Protein AF-A0A1I1HS13-F1 (afdb_monomer_lite)

Structure (mmCIF, N/CA/C/O backbone):
data_AF-A0A1I1HS13-F1
#
_entry.id   AF-A0A1I1HS13-F1
#
loop_
_atom_site.group_PDB
_atom_site.id
_atom_site.type_symbol
_atom_site.label_atom_id
_atom_site.label_alt_id
_atom_site.label_comp_id
_atom_site.label_asym_id
_atom_site.label_entity_id
_atom_site.label_seq_id
_atom_site.pdbx_PDB_ins_code
_atom_site.Cartn_x
_atom_site.Cartn_y
_atom_site.Cartn_z
_atom_site.occupancy
_atom_site.B_iso_or_equiv
_atom_site.auth_seq_id
_atom_site.auth_comp_id
_atom_site.auth_asym_id
_atom_site.auth_atom_id
_atom_site.pdbx_PDB_model_num
ATOM 1 N N . MET A 1 1 ? -13.909 7.967 11.084 1.00 84.31 1 MET A N 1
ATOM 2 C CA . MET A 1 1 ? -13.930 6.669 10.367 1.00 84.31 1 MET A CA 1
ATOM 3 C C . MET A 1 1 ? -14.139 6.792 8.863 1.00 84.31 1 MET A C 1
ATOM 5 O O . MET A 1 1 ? -13.387 6.150 8.153 1.00 84.31 1 MET A O 1
ATOM 9 N N . LYS A 1 2 ? -15.097 7.581 8.345 1.00 90.81 2 LYS A N 1
ATOM 10 C CA . LYS A 1 2 ? -15.320 7.707 6.886 1.00 90.81 2 LYS A CA 1
ATOM 11 C C . LYS A 1 2 ? -14.077 8.143 6.105 1.00 90.81 2 LYS A C 1
ATOM 13 O O . LYS A 1 2 ? -13.702 7.442 5.179 1.00 90.81 2 LYS A O 1
ATOM 18 N N . PHE A 1 3 ? -13.418 9.221 6.542 1.00 90.12 3 PHE A N 1
ATOM 19 C CA . PHE A 1 3 ? -12.147 9.673 5.964 1.00 90.12 3 PHE A CA 1
ATOM 20 C C . PHE A 1 3 ? -11.115 8.542 5.918 1.00 90.12 3 PHE A C 1
ATOM 22 O O . PHE A 1 3 ? -10.630 8.203 4.852 1.00 90.12 3 PHE A O 1
ATOM 29 N N . MET A 1 4 ? -10.853 7.901 7.062 1.00 88.69 4 MET A N 1
ATOM 30 C CA . MET A 1 4 ? -9.910 6.783 7.162 1.00 88.69 4 MET A CA 1
ATOM 31 C C . MET A 1 4 ? -10.290 5.623 6.229 1.00 88.69 4 MET A C 1
ATOM 33 O O . MET A 1 4 ? -9.430 5.090 5.548 1.00 88.69 4 MET A O 1
ATOM 37 N N . TYR A 1 5 ? -11.573 5.256 6.154 1.00 90.25 5 TYR A N 1
ATOM 38 C CA . TYR A 1 5 ? -12.053 4.210 5.249 1.00 90.25 5 TYR A CA 1
ATOM 39 C C . TYR A 1 5 ? -11.808 4.574 3.780 1.00 90.25 5 TYR A C 1
ATOM 41 O O . TYR A 1 5 ? -11.277 3.763 3.029 1.00 90.25 5 TYR A O 1
ATOM 49 N N . GLU A 1 6 ? -12.163 5.791 3.362 1.00 89.19 6 GLU A N 1
ATOM 50 C CA . GLU A 1 6 ? -11.943 6.252 1.987 1.00 89.19 6 GLU A CA 1
ATOM 51 C C . GLU A 1 6 ? -10.454 6.391 1.662 1.00 89.19 6 GLU A C 1
ATOM 53 O O . GLU A 1 6 ? -10.031 6.020 0.572 1.00 89.19 6 GLU A O 1
ATOM 58 N N . TYR A 1 7 ? -9.644 6.861 2.605 1.00 86.62 7 TYR A N 1
ATOM 59 C CA . TYR A 1 7 ? -8.202 6.960 2.426 1.00 86.62 7 TYR A CA 1
ATOM 60 C C . TYR A 1 7 ? -7.573 5.564 2.284 1.00 86.62 7 TYR A C 1
ATOM 62 O O . TYR A 1 7 ? -6.857 5.293 1.322 1.00 86.62 7 TYR A O 1
ATOM 70 N N . CYS A 1 8 ? -7.926 4.622 3.162 1.00 86.31 8 CYS A N 1
ATOM 71 C CA . CYS A 1 8 ? -7.427 3.247 3.108 1.00 86.31 8 CYS A CA 1
ATOM 72 C C . CYS A 1 8 ? -7.934 2.429 1.915 1.00 86.31 8 CYS A C 1
ATOM 74 O O . CYS A 1 8 ? -7.355 1.393 1.631 1.00 86.31 8 CYS A O 1
ATOM 76 N N . THR A 1 9 ? -9.023 2.827 1.255 1.00 85.12 9 THR A N 1
ATOM 77 C CA . THR A 1 9 ? -9.548 2.099 0.084 1.00 85.12 9 THR A CA 1
ATOM 78 C C . THR A 1 9 ? -9.111 2.712 -1.241 1.00 85.12 9 THR A C 1
ATOM 80 O O . THR A 1 9 ? -9.024 1.991 -2.232 1.00 85.12 9 THR A O 1
ATOM 83 N N . ASN A 1 10 ? -8.823 4.017 -1.270 1.00 80.19 10 ASN A N 1
ATOM 84 C CA . ASN A 1 10 ? -8.448 4.723 -2.497 1.00 80.19 10 ASN A CA 1
ATOM 85 C C . ASN A 1 10 ? -6.944 5.018 -2.609 1.00 80.19 10 ASN A C 1
ATOM 87 O O . ASN A 1 10 ? -6.449 5.138 -3.726 1.00 80.19 10 ASN A O 1
ATOM 91 N N . PHE A 1 11 ? -6.225 5.154 -1.489 1.00 74.56 11 PHE A N 1
ATOM 92 C CA . PHE A 1 11 ? -4.852 5.684 -1.470 1.00 74.56 11 PHE A CA 1
ATOM 93 C C . PHE A 1 11 ? -3.836 4.759 -0.810 1.00 74.56 11 PHE A C 1
ATOM 95 O O . PHE A 1 11 ? -2.691 4.691 -1.255 1.00 74.56 11 PHE A O 1
ATOM 102 N N . PHE A 1 12 ? -4.238 4.068 0.250 1.00 73.81 12 PHE A N 1
ATOM 103 C CA . PHE A 1 12 ? -3.400 3.088 0.932 1.00 73.81 12 PHE A CA 1
ATOM 104 C C . PHE A 1 12 ? -3.758 1.702 0.380 1.00 73.81 12 PHE A C 1
ATOM 106 O O . PHE A 1 12 ? -4.936 1.367 0.339 1.00 73.81 12 PHE A O 1
ATOM 113 N N . ASP A 1 13 ? -2.801 0.874 -0.051 1.00 70.19 13 ASP A N 1
ATOM 114 C CA . ASP A 1 13 ? -3.099 -0.488 -0.555 1.00 70.19 13 ASP A CA 1
ATOM 115 C C . ASP A 1 13 ? -3.368 -1.459 0.608 1.00 70.19 13 ASP A C 1
ATOM 117 O O . ASP A 1 13 ? -2.702 -2.474 0.805 1.00 70.19 13 ASP A O 1
ATOM 121 N N . THR A 1 14 ? -4.321 -1.090 1.463 1.00 79.62 14 THR A N 1
ATOM 122 C CA . THR A 1 14 ? -4.624 -1.796 2.702 1.00 79.62 14 THR A CA 1
ATOM 123 C C . THR A 1 14 ? -5.755 -2.768 2.498 1.00 79.62 14 THR A C 1
ATOM 125 O O . THR A 1 14 ? -6.881 -2.402 2.170 1.00 79.62 14 THR A O 1
ATOM 128 N N . ARG A 1 15 ? -5.467 -4.035 2.783 1.00 85.44 15 ARG A N 1
ATOM 129 C CA . ARG A 1 15 ? -6.488 -5.076 2.793 1.00 85.44 15 ARG A CA 1
ATOM 130 C C . ARG A 1 15 ? -7.298 -5.081 4.087 1.00 85.44 15 ARG A C 1
ATOM 132 O O . ARG A 1 15 ? -8.503 -5.284 4.040 1.00 85.44 15 ARG A O 1
ATOM 139 N N . HIS A 1 16 ? -6.657 -4.866 5.234 1.00 90.75 16 HIS A N 1
ATOM 140 C CA . HIS A 1 16 ? -7.311 -4.964 6.538 1.00 90.75 16 HIS A CA 1
ATOM 141 C C . HIS A 1 16 ? -7.110 -3.705 7.373 1.00 90.75 16 HIS A C 1
ATOM 143 O O . HIS A 1 16 ? -5.983 -3.259 7.562 1.00 90.75 16 HIS A O 1
ATOM 149 N N . LEU A 1 17 ? -8.195 -3.192 7.952 1.00 91.69 17 LEU A N 1
ATOM 150 C CA . LEU A 1 17 ? -8.100 -2.320 9.120 1.00 91.69 17 LEU A CA 1
ATOM 151 C C . LEU A 1 17 ? -7.984 -3.193 10.361 1.00 91.69 17 LEU A C 1
ATOM 153 O O . LEU A 1 17 ? -8.781 -4.115 10.523 1.00 91.69 17 LEU A O 1
ATOM 157 N N . VAL A 1 18 ? -7.033 -2.887 11.238 1.00 91.38 18 VAL A N 1
ATOM 158 C CA . VAL A 1 18 ? -6.843 -3.593 12.508 1.00 91.38 18 VAL A CA 1
ATOM 159 C C . VAL A 1 18 ? -7.063 -2.617 13.652 1.00 91.38 18 VAL A C 1
ATOM 161 O O . VAL A 1 18 ? -6.606 -1.477 13.601 1.00 91.38 18 VAL A O 1
ATOM 164 N N . ILE A 1 19 ? -7.784 -3.064 14.675 1.00 89.81 19 ILE A N 1
ATOM 165 C CA . ILE A 1 19 ? -8.032 -2.305 15.898 1.00 89.81 19 ILE A CA 1
ATOM 166 C C . ILE A 1 19 ? -7.620 -3.136 17.110 1.00 89.81 19 ILE A C 1
ATOM 168 O O . ILE A 1 19 ? -7.788 -4.354 17.117 1.00 89.81 19 ILE A O 1
ATOM 172 N N . ALA A 1 20 ? -7.131 -2.457 18.144 1.00 88.94 20 ALA A N 1
ATOM 173 C CA . ALA A 1 20 ? -7.029 -2.987 19.495 1.00 88.94 20 ALA A CA 1
ATOM 174 C C . ALA A 1 20 ? -8.020 -2.207 20.361 1.00 88.94 20 ALA A C 1
ATOM 176 O O . ALA A 1 20 ? -7.936 -0.981 20.453 1.00 88.94 20 ALA A O 1
ATOM 177 N N . VAL A 1 21 ? -9.001 -2.896 20.939 1.00 87.19 21 VAL A N 1
ATOM 178 C CA . VAL A 1 21 ? -10.075 -2.257 21.710 1.00 87.19 21 VAL A CA 1
ATOM 179 C C . VAL A 1 21 ? -10.278 -2.944 23.045 1.00 87.19 21 VAL A C 1
ATOM 181 O O . VAL A 1 21 ? -9.998 -4.130 23.203 1.00 87.19 21 VAL A O 1
ATOM 184 N N . ASN A 1 22 ? -10.805 -2.197 24.012 1.00 87.00 22 ASN A N 1
ATOM 185 C CA . ASN A 1 22 ? -11.202 -2.771 25.289 1.00 87.00 22 ASN A CA 1
ATOM 186 C C . ASN A 1 22 ? -12.283 -3.859 25.072 1.00 87.00 22 ASN A C 1
ATOM 188 O O . ASN A 1 22 ? -13.225 -3.609 24.306 1.00 87.00 22 ASN A O 1
ATOM 192 N N . PRO A 1 23 ? -12.200 -5.015 25.762 1.00 86.06 23 PRO A N 1
ATOM 193 C CA . PRO A 1 23 ? -13.178 -6.096 25.664 1.00 86.06 23 PRO A CA 1
ATOM 194 C C . PRO A 1 23 ? -14.633 -5.643 25.782 1.00 86.06 23 PRO A C 1
ATOM 196 O O . PRO A 1 23 ? -15.478 -6.101 25.027 1.00 86.06 23 PRO A O 1
ATOM 199 N N . ASN A 1 24 ? -14.933 -4.667 26.639 1.00 87.94 24 ASN A N 1
ATOM 200 C CA . ASN A 1 24 ? -16.304 -4.205 26.878 1.00 87.94 24 ASN A CA 1
ATOM 201 C C . ASN A 1 24 ? -16.874 -3.356 25.726 1.00 87.94 24 ASN A C 1
ATOM 203 O O . ASN A 1 24 ? -18.013 -2.893 25.792 1.00 87.94 24 ASN A O 1
ATOM 207 N N . ARG A 1 25 ? -16.073 -3.068 24.694 1.00 88.38 25 ARG A N 1
ATOM 208 C CA . ARG A 1 25 ? -16.468 -2.257 23.533 1.00 88.38 25 ARG A CA 1
ATOM 209 C C . ARG A 1 25 ? -16.453 -3.038 22.223 1.00 88.38 25 ARG A C 1
ATOM 211 O O . ARG A 1 25 ? -16.936 -2.499 21.229 1.00 88.38 25 ARG A O 1
ATOM 218 N N . ILE A 1 26 ? -15.922 -4.264 22.196 1.00 90.19 26 ILE A N 1
ATOM 219 C CA . ILE A 1 26 ? -15.727 -5.021 20.951 1.00 90.19 26 ILE A CA 1
ATOM 220 C C . ILE A 1 26 ? -17.048 -5.299 20.224 1.00 90.19 26 ILE A C 1
ATOM 222 O O . ILE A 1 26 ? -17.120 -5.103 19.012 1.00 90.19 26 ILE A O 1
ATOM 226 N N . ASP A 1 27 ? -18.112 -5.616 20.965 1.00 91.81 27 ASP A N 1
ATOM 227 C CA . ASP A 1 27 ? -19.417 -5.977 20.401 1.00 91.81 27 ASP A CA 1
ATOM 228 C C . ASP A 1 27 ? -19.992 -4.865 19.511 1.00 91.81 27 ASP A C 1
ATOM 230 O O . ASP A 1 27 ? -20.661 -5.136 18.513 1.00 91.81 27 ASP A O 1
ATOM 234 N N . MET A 1 28 ? -19.691 -3.598 19.826 1.00 92.56 28 MET A N 1
ATOM 235 C CA . MET A 1 28 ? -20.068 -2.452 18.998 1.00 92.56 28 MET A CA 1
ATOM 236 C C . MET A 1 28 ? -19.366 -2.492 17.634 1.00 92.56 28 MET A C 1
ATOM 238 O O . MET A 1 28 ? -20.006 -2.258 16.610 1.00 92.56 28 MET A O 1
ATOM 242 N N . TYR A 1 29 ? -18.064 -2.781 17.604 1.00 93.38 29 TYR A N 1
ATOM 243 C CA . TYR A 1 29 ? -17.282 -2.844 16.367 1.00 93.38 29 TYR A CA 1
ATOM 244 C C . TYR A 1 29 ? -17.675 -4.050 15.511 1.00 93.38 29 TYR A C 1
ATOM 246 O O . TYR A 1 29 ? -17.758 -3.925 14.289 1.00 93.38 29 TYR A O 1
ATOM 254 N N . GLU A 1 30 ? -17.981 -5.185 16.135 1.00 93.69 30 GLU A N 1
ATOM 255 C CA . GLU A 1 30 ? -18.478 -6.377 15.440 1.00 93.69 30 GLU A CA 1
ATOM 256 C C . GLU A 1 30 ? -19.879 -6.135 14.865 1.00 93.69 30 GLU A C 1
ATOM 258 O O . GLU A 1 30 ? -20.122 -6.365 13.682 1.00 93.69 30 GLU A O 1
ATOM 263 N N . SER A 1 31 ? -20.791 -5.586 15.671 1.00 92.19 31 SER A N 1
ATOM 264 C CA . SER A 1 31 ? -22.199 -5.435 15.286 1.00 92.19 31 SER A CA 1
ATOM 265 C C . SER A 1 31 ? -22.450 -4.283 14.313 1.00 92.19 31 SER A C 1
ATOM 267 O O . SER A 1 31 ? -23.349 -4.377 13.478 1.00 92.19 31 SER A O 1
ATOM 269 N N . LEU A 1 32 ? -21.707 -3.174 14.435 1.00 92.31 32 LEU A N 1
ATOM 270 C CA . LEU A 1 32 ? -21.908 -1.985 13.596 1.00 92.31 32 LEU A CA 1
ATOM 271 C C . LEU A 1 32 ? -20.953 -1.918 12.408 1.00 92.31 32 LEU A C 1
ATOM 273 O O . LEU A 1 32 ? -21.344 -1.505 11.319 1.00 92.31 32 LEU A O 1
ATOM 277 N N . LEU A 1 33 ? -19.687 -2.265 12.624 1.00 93.69 33 LEU A N 1
ATOM 278 C CA . LEU A 1 33 ? -18.629 -2.081 11.632 1.00 93.69 33 LEU A CA 1
ATOM 279 C C . LEU A 1 33 ? -18.136 -3.407 11.043 1.00 93.69 33 LEU A C 1
ATOM 281 O O . LEU A 1 33 ? -17.268 -3.384 10.175 1.00 93.69 33 LEU A O 1
ATOM 285 N N . LEU A 1 34 ? -18.726 -4.534 11.459 1.00 95.56 34 LEU A N 1
ATOM 286 C CA . LEU A 1 34 ? -18.467 -5.876 10.929 1.00 95.56 34 LEU A CA 1
ATOM 287 C C . LEU A 1 34 ? -17.009 -6.327 11.095 1.00 95.56 34 LEU A C 1
ATOM 289 O O . LEU A 1 34 ? -16.500 -7.118 10.298 1.00 95.56 34 LEU A O 1
ATOM 293 N N . PHE A 1 35 ? -16.337 -5.824 12.134 1.00 95.12 35 PHE A N 1
ATOM 294 C CA . PHE A 1 35 ? -15.026 -6.327 12.531 1.00 95.12 35 PHE A CA 1
ATOM 295 C C . PHE A 1 35 ? -15.131 -7.786 12.983 1.00 95.12 35 PHE A C 1
ATOM 297 O O . PHE A 1 35 ? -16.150 -8.216 13.517 1.00 95.12 35 PHE A O 1
ATOM 304 N N . LYS A 1 36 ? -14.055 -8.543 12.778 1.00 93.56 36 LYS A N 1
ATOM 305 C CA . LYS A 1 36 ? -13.899 -9.922 13.242 1.00 93.56 36 LYS A CA 1
ATOM 306 C C . LYS A 1 36 ? -12.737 -9.991 14.218 1.00 93.56 36 LYS A C 1
ATOM 308 O O . LYS A 1 36 ? -11.649 -9.510 13.892 1.00 93.56 36 LYS A O 1
ATOM 313 N N . ARG A 1 37 ? -12.951 -10.593 15.389 1.00 92.06 37 ARG A N 1
ATOM 314 C CA . ARG A 1 37 ? -11.874 -10.852 16.357 1.00 92.06 37 ARG A CA 1
ATOM 315 C C . ARG A 1 37 ? -10.744 -11.636 15.701 1.00 92.06 37 ARG A C 1
ATOM 317 O O . ARG A 1 37 ? -10.981 -12.547 14.907 1.00 92.06 37 ARG A O 1
ATOM 324 N N . LEU A 1 38 ? -9.518 -11.259 16.034 1.00 89.00 38 LEU A N 1
ATOM 325 C CA . LEU A 1 38 ? -8.345 -12.055 15.712 1.00 89.00 38 LEU A CA 1
ATOM 326 C C . LEU A 1 38 ? -8.319 -13.275 16.642 1.00 89.00 38 LEU A C 1
ATOM 328 O O . LEU A 1 38 ? -8.735 -13.192 17.794 1.00 89.00 38 LEU A O 1
ATOM 332 N N . THR A 1 39 ? -7.884 -14.418 16.120 1.00 71.00 39 THR A N 1
ATOM 333 C CA . THR A 1 39 ? -7.958 -15.723 16.799 1.00 71.00 39 THR A CA 1
ATOM 334 C C . THR A 1 39 ? -6.958 -15.907 17.943 1.00 71.00 39 THR A C 1
ATOM 336 O O . THR A 1 39 ? -7.041 -16.912 18.640 1.00 71.00 39 THR A O 1
ATOM 339 N N . GLU A 1 40 ? -6.025 -14.976 18.153 1.00 62.19 40 GLU A N 1
ATOM 340 C CA . GLU A 1 40 ? -5.015 -15.075 19.212 1.00 62.19 40 GLU A CA 1
ATOM 341 C C . GLU A 1 40 ? -5.410 -14.335 20.495 1.00 62.19 40 GLU A C 1
ATOM 343 O O . GLU A 1 40 ? -6.041 -13.278 20.465 1.00 62.19 40 GLU A O 1
ATOM 348 N N . ASN A 1 41 ? -5.035 -14.969 21.611 1.00 54.38 41 ASN A N 1
ATOM 349 C CA . ASN A 1 41 ? -5.464 -14.726 22.986 1.00 54.38 41 ASN A CA 1
ATOM 350 C C . ASN A 1 41 ? -5.538 -13.243 23.363 1.00 54.38 41 ASN A C 1
ATOM 352 O O . ASN A 1 41 ? -4.631 -12.464 23.070 1.00 54.38 41 ASN A O 1
ATOM 356 N N . SER A 1 42 ? -6.599 -12.884 24.091 1.00 53.31 42 SER A N 1
ATOM 357 C CA . SER A 1 42 ? -6.668 -11.622 24.825 1.00 53.31 42 SER A CA 1
ATOM 358 C C . SER A 1 42 ? -5.357 -11.406 25.571 1.00 53.31 42 SER A C 1
ATOM 360 O O . SER A 1 42 ? -4.956 -12.251 26.373 1.00 53.31 42 SER A O 1
ATOM 362 N N . VAL A 1 43 ? -4.683 -10.293 25.297 1.00 56.16 43 VAL A N 1
ATOM 363 C CA . VAL A 1 43 ? -3.473 -9.944 26.034 1.00 56.16 43 VAL A CA 1
ATOM 364 C C . VAL A 1 43 ? -3.931 -9.506 27.424 1.00 56.16 43 VAL A C 1
ATOM 366 O O . VAL A 1 43 ? -4.573 -8.462 27.555 1.00 56.16 43 VAL A O 1
ATOM 369 N N . GLU A 1 44 ? -3.667 -10.332 28.443 1.00 50.09 44 GLU A N 1
ATOM 370 C CA . GLU A 1 44 ? -4.074 -10.060 29.832 1.00 50.09 44 GLU A CA 1
ATOM 371 C C . GLU A 1 44 ? -3.427 -8.781 30.383 1.00 50.09 44 GLU A C 1
ATOM 373 O O . GLU A 1 44 ? -4.047 -8.092 31.185 1.00 50.09 44 GLU A O 1
ATOM 378 N N . ASN A 1 45 ? -2.229 -8.425 29.900 1.00 51.25 45 ASN A N 1
ATOM 379 C CA . ASN A 1 45 ? -1.551 -7.163 30.195 1.00 51.25 45 ASN A CA 1
ATOM 380 C C . ASN A 1 45 ? -0.994 -6.530 28.918 1.00 51.25 45 ASN A C 1
ATOM 382 O O . ASN A 1 45 ? 0.028 -6.957 28.382 1.00 51.25 45 ASN A O 1
ATOM 386 N N . TYR A 1 46 ? -1.674 -5.497 28.424 1.00 54.06 46 TYR A N 1
ATOM 387 C CA . TYR A 1 46 ? -1.136 -4.634 27.381 1.00 54.06 46 TYR A CA 1
ATOM 388 C C . TYR A 1 46 ? -0.368 -3.488 28.051 1.00 54.06 46 TYR A C 1
ATOM 390 O O . TYR A 1 46 ? -0.959 -2.482 28.451 1.00 54.06 46 TYR A O 1
ATOM 398 N N . ASP A 1 47 ? 0.948 -3.645 28.203 1.00 53.16 47 ASP A N 1
ATOM 399 C CA . ASP A 1 47 ? 1.810 -2.702 28.940 1.00 53.16 47 ASP A CA 1
ATOM 400 C C . ASP A 1 47 ? 1.701 -1.254 28.429 1.00 53.16 47 ASP A C 1
ATOM 402 O O . ASP A 1 47 ? 1.783 -0.303 29.202 1.00 53.16 47 ASP A O 1
ATOM 406 N N . PHE A 1 48 ? 1.419 -1.069 27.135 1.00 54.16 48 PHE A N 1
ATOM 407 C CA . PHE A 1 48 ? 1.236 0.251 26.522 1.00 54.16 48 PHE A CA 1
ATOM 408 C C . PHE A 1 48 ? -0.061 0.967 26.959 1.00 54.16 48 PHE A C 1
ATOM 410 O O . PHE A 1 48 ? -0.178 2.180 26.813 1.00 54.16 48 PHE A O 1
ATOM 417 N N . ALA A 1 49 ? -1.039 0.237 27.506 1.00 56.12 49 ALA A N 1
ATOM 418 C CA . ALA A 1 49 ? -2.282 0.782 28.054 1.00 56.12 49 ALA A CA 1
ATOM 419 C C . ALA A 1 49 ? -2.389 0.548 29.570 1.00 56.12 49 ALA A C 1
ATOM 421 O O . ALA A 1 49 ? -3.473 0.252 30.073 1.00 56.12 49 ALA A O 1
ATOM 422 N N . ASN A 1 50 ? -1.273 0.659 30.300 1.00 58.41 50 ASN A N 1
ATOM 423 C CA . ASN A 1 50 ? -1.222 0.482 31.756 1.00 58.41 50 ASN A CA 1
ATOM 424 C C . ASN A 1 50 ? -1.794 -0.874 32.233 1.00 58.41 50 ASN A C 1
ATOM 426 O O . ASN A 1 50 ? -2.435 -0.933 33.281 1.00 58.41 50 ASN A O 1
ATOM 430 N N . GLY A 1 51 ? -1.628 -1.947 31.450 1.00 62.25 51 GLY A N 1
ATOM 431 C CA . GLY A 1 51 ? -2.157 -3.278 31.782 1.00 62.25 51 GLY A CA 1
ATOM 432 C C . GLY A 1 51 ? -3.648 -3.475 31.478 1.00 62.25 51 GLY A C 1
ATOM 433 O O . GLY A 1 51 ? -4.234 -4.475 31.881 1.00 62.25 51 GLY A O 1
ATOM 434 N N . ALA A 1 52 ? -4.300 -2.551 30.763 1.00 63.69 52 ALA A N 1
ATOM 435 C CA . ALA A 1 52 ? -5.693 -2.736 30.364 1.00 63.69 52 ALA A CA 1
ATOM 436 C C . ALA A 1 52 ? -5.832 -3.890 29.347 1.00 63.69 52 ALA A C 1
ATOM 438 O O . ALA A 1 52 ? -5.056 -3.950 28.387 1.00 63.69 52 ALA A O 1
ATOM 439 N N . PRO A 1 53 ? -6.838 -4.773 29.493 1.00 73.94 53 PRO A N 1
ATOM 440 C CA . PRO A 1 53 ? -7.046 -5.861 28.549 1.00 73.94 53 PRO A CA 1
ATOM 441 C C . PRO A 1 53 ? -7.439 -5.302 27.179 1.00 73.94 53 PRO A C 1
ATOM 443 O O . PRO A 1 53 ? -8.207 -4.337 27.077 1.00 73.94 53 PRO A O 1
ATOM 446 N N . ALA A 1 54 ? -6.945 -5.939 26.120 1.00 83.12 54 ALA A N 1
ATOM 447 C CA . ALA A 1 54 ? -7.232 -5.560 24.742 1.00 83.12 54 ALA A CA 1
ATOM 448 C C . ALA A 1 54 ? -7.605 -6.781 23.894 1.00 83.12 54 ALA A C 1
ATOM 450 O O . ALA A 1 54 ? -7.004 -7.850 24.006 1.00 83.12 54 ALA A O 1
ATOM 451 N N . ILE A 1 55 ? -8.595 -6.598 23.021 1.00 84.69 55 ILE A N 1
ATOM 452 C CA . ILE A 1 55 ? -8.973 -7.555 21.982 1.00 84.69 55 ILE A CA 1
ATOM 453 C C . ILE A 1 55 ? -8.598 -6.960 20.630 1.00 84.69 55 ILE A C 1
ATOM 455 O O . ILE A 1 55 ? -8.998 -5.841 20.293 1.00 84.69 55 ILE A O 1
ATOM 459 N N . GLY A 1 56 ? -7.832 -7.729 19.861 1.00 89.44 56 GLY A N 1
ATOM 460 C CA . GLY A 1 56 ? -7.536 -7.430 18.470 1.00 89.44 56 GLY A CA 1
ATOM 461 C C . GLY A 1 56 ? -8.705 -7.817 17.568 1.00 89.44 56 GLY A C 1
ATOM 462 O O . GLY A 1 56 ? -9.268 -8.905 17.696 1.00 89.44 56 GLY A O 1
ATOM 463 N N . ALA A 1 57 ? -9.060 -6.952 16.626 1.00 92.44 57 ALA A N 1
ATOM 464 C CA . ALA A 1 57 ? -10.038 -7.270 15.594 1.00 92.44 57 ALA A CA 1
ATOM 465 C C . ALA A 1 57 ? -9.640 -6.673 14.248 1.00 92.44 57 ALA A C 1
ATOM 467 O O . ALA A 1 57 ? -8.927 -5.672 14.184 1.00 92.44 57 ALA A O 1
ATOM 468 N N . SER A 1 58 ? -10.123 -7.280 13.166 1.00 94.75 58 SER A N 1
ATOM 469 C CA . SER A 1 58 ? -9.848 -6.837 11.803 1.00 94.75 58 SER A CA 1
ATOM 470 C C . SER A 1 58 ? -11.109 -6.689 10.956 1.00 94.75 58 SER A C 1
ATOM 472 O O . SER A 1 58 ? -12.079 -7.429 11.118 1.00 94.75 58 SER A O 1
ATOM 474 N N . LEU A 1 59 ? -11.080 -5.740 10.025 1.00 94.38 59 LEU A N 1
ATOM 475 C CA . LEU A 1 59 ? -12.075 -5.565 8.971 1.00 94.38 59 LEU A CA 1
ATOM 476 C C . LEU A 1 59 ? -11.376 -5.708 7.618 1.00 94.38 59 LEU A C 1
ATOM 478 O O . LEU A 1 59 ? -10.512 -4.897 7.294 1.00 94.38 59 LEU A O 1
ATOM 482 N N . ASP A 1 60 ? -11.753 -6.725 6.839 1.00 94.25 60 ASP A N 1
ATOM 483 C CA . ASP A 1 60 ? -11.281 -6.899 5.458 1.00 94.25 60 ASP A CA 1
ATOM 484 C C . ASP A 1 60 ? -12.002 -5.895 4.543 1.00 94.25 60 ASP A C 1
ATOM 486 O O . ASP A 1 60 ? -13.202 -6.016 4.277 1.00 94.25 60 ASP A O 1
ATOM 490 N N . LEU A 1 61 ? -11.263 -4.888 4.079 1.00 92.81 61 LEU A N 1
ATOM 491 C CA . LEU A 1 61 ? -11.752 -3.803 3.234 1.00 92.81 61 LEU A CA 1
ATOM 492 C C . LEU A 1 61 ? -12.172 -4.276 1.840 1.00 92.81 61 LEU A C 1
ATOM 494 O O . LEU A 1 61 ? -12.995 -3.610 1.214 1.00 92.81 61 LEU A O 1
ATOM 498 N N . HIS A 1 62 ? -11.669 -5.420 1.368 1.00 91.06 62 HIS A N 1
ATOM 499 C CA . HIS A 1 62 ? -12.025 -5.961 0.059 1.00 91.06 62 HIS A CA 1
ATOM 500 C C . HIS A 1 62 ? -13.478 -6.449 0.029 1.00 91.06 62 HIS A C 1
ATOM 502 O O . HIS A 1 62 ? -14.224 -6.137 -0.896 1.00 91.06 62 HIS A O 1
ATOM 508 N N . VAL A 1 63 ? -13.902 -7.162 1.076 1.00 94.06 63 VAL A N 1
ATOM 509 C CA . VAL A 1 63 ? -15.266 -7.715 1.192 1.00 94.06 63 VAL A CA 1
ATOM 510 C C . VAL A 1 63 ? -16.216 -6.813 1.986 1.00 94.06 63 VAL A C 1
ATOM 512 O O . VAL A 1 63 ? -17.432 -7.020 1.979 1.00 94.06 63 VAL A O 1
ATOM 515 N N . ALA A 1 64 ? -15.696 -5.789 2.673 1.00 94.56 64 ALA A N 1
ATOM 516 C CA . ALA A 1 64 ? -16.499 -4.858 3.465 1.00 94.56 64 ALA A CA 1
ATOM 517 C C . ALA A 1 64 ? -17.668 -4.217 2.686 1.00 94.56 64 ALA A C 1
ATOM 519 O O . ALA A 1 64 ? -18.763 -4.173 3.252 1.00 94.56 64 ALA A O 1
ATOM 520 N N . PRO A 1 65 ? -17.524 -3.756 1.422 1.00 95.06 65 PRO A N 1
ATOM 521 C CA . PRO A 1 65 ? -18.641 -3.168 0.681 1.00 95.06 65 PRO A CA 1
ATOM 522 C C . PRO A 1 65 ? -19.823 -4.126 0.505 1.00 95.06 65 PRO A C 1
ATOM 524 O O . PRO A 1 65 ? -20.975 -3.719 0.672 1.00 95.06 65 PRO A O 1
ATOM 527 N N . GLU A 1 66 ? -19.548 -5.393 0.196 1.00 96.56 66 GLU A N 1
ATOM 528 C CA 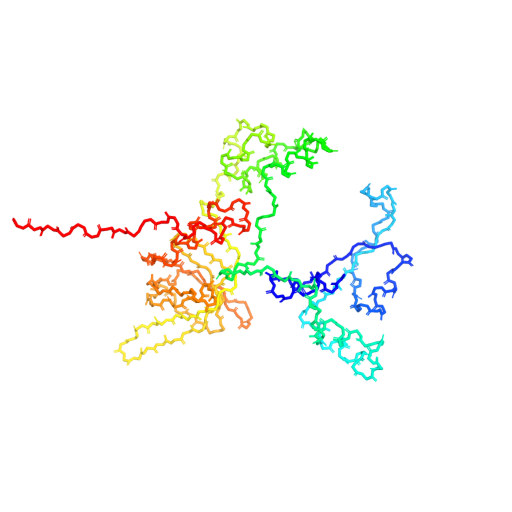. GLU A 1 66 ? -20.572 -6.423 -0.000 1.00 96.56 66 GLU A CA 1
ATOM 529 C C . GLU A 1 66 ? -21.259 -6.774 1.320 1.00 96.56 66 GLU A C 1
ATOM 531 O O . GLU A 1 66 ? -22.490 -6.769 1.401 1.00 96.56 66 GLU A O 1
ATOM 536 N N . ASN A 1 67 ? -20.475 -6.965 2.384 1.00 96.25 67 ASN A N 1
ATOM 537 C CA . ASN A 1 67 ? -20.991 -7.256 3.721 1.00 96.25 67 ASN A CA 1
ATOM 538 C C . ASN A 1 67 ? -21.855 -6.106 4.262 1.00 96.25 67 ASN A C 1
ATOM 540 O O . ASN A 1 67 ? -22.968 -6.323 4.745 1.00 96.25 67 ASN A O 1
ATOM 544 N N . LEU A 1 68 ? -21.389 -4.860 4.123 1.00 96.38 68 LEU A N 1
ATOM 545 C CA . LEU A 1 68 ? -22.157 -3.679 4.514 1.00 96.38 68 LEU A CA 1
ATOM 546 C C . LEU A 1 68 ? -23.460 -3.587 3.716 1.00 96.38 68 LEU A C 1
ATOM 548 O O . LEU A 1 68 ? -24.506 -3.286 4.293 1.00 96.38 68 LEU A O 1
ATOM 552 N N . LYS A 1 69 ? -23.431 -3.862 2.405 1.00 97.12 69 LYS A N 1
ATOM 553 C CA . LYS A 1 69 ? -24.637 -3.867 1.566 1.00 97.12 69 LYS A CA 1
ATOM 554 C C . LYS A 1 69 ? -25.633 -4.927 2.029 1.00 97.12 69 LYS A C 1
ATOM 556 O O . LYS A 1 69 ? -26.825 -4.630 2.100 1.00 97.12 69 LYS A O 1
ATOM 561 N N . ALA A 1 70 ? -25.164 -6.125 2.374 1.00 97.50 70 ALA A N 1
ATOM 562 C CA . ALA A 1 70 ? -26.012 -7.206 2.864 1.00 97.50 70 ALA A CA 1
ATOM 563 C C . ALA A 1 70 ? -26.718 -6.839 4.183 1.00 97.50 70 ALA A C 1
ATOM 565 O O . ALA A 1 70 ? -27.923 -7.050 4.312 1.00 97.50 70 ALA A O 1
ATOM 566 N N . VAL A 1 71 ? -25.999 -6.229 5.133 1.00 96.94 71 VAL A N 1
ATOM 567 C CA . VAL A 1 71 ? -26.532 -5.889 6.468 1.00 96.94 71 VAL A CA 1
ATOM 568 C C . VAL A 1 71 ? -27.364 -4.598 6.468 1.00 96.94 71 VAL A C 1
ATOM 570 O O . VAL A 1 71 ? -28.422 -4.524 7.101 1.00 96.94 71 VAL A O 1
ATOM 573 N N . TYR A 1 72 ? -26.899 -3.557 5.772 1.00 97.69 72 TYR A N 1
ATOM 574 C CA . TYR A 1 72 ? -27.462 -2.203 5.854 1.00 97.69 72 TYR A CA 1
ATOM 575 C C . TYR A 1 72 ? -28.241 -1.771 4.614 1.00 97.69 72 TYR A C 1
ATOM 577 O O . TYR A 1 72 ? -29.031 -0.835 4.713 1.00 97.69 72 TYR A O 1
ATOM 585 N N . GLY A 1 73 ? -28.077 -2.433 3.465 1.00 95.62 73 GLY A N 1
ATOM 586 C CA . GLY A 1 73 ? -28.575 -1.953 2.170 1.00 95.62 73 GLY A CA 1
ATOM 587 C C . GLY A 1 73 ? -30.088 -1.735 2.092 1.00 95.62 73 GLY A C 1
ATOM 588 O O . GLY A 1 73 ? -30.530 -0.875 1.336 1.00 95.62 73 GLY A O 1
ATOM 589 N N . LYS A 1 74 ? -30.873 -2.458 2.902 1.00 96.31 74 LYS A N 1
ATOM 590 C CA . LYS A 1 74 ? -32.341 -2.328 2.981 1.00 96.31 74 LYS A CA 1
ATOM 591 C C . LYS A 1 74 ? -32.826 -1.372 4.081 1.00 96.31 74 LYS A C 1
ATOM 593 O O . LYS A 1 74 ? -34.028 -1.171 4.223 1.00 96.31 74 LYS A O 1
ATOM 598 N N . LYS A 1 75 ? -31.928 -0.814 4.899 1.00 96.50 75 LYS A N 1
ATOM 599 C CA . LYS A 1 75 ? -32.296 0.100 5.990 1.00 96.50 75 LYS A CA 1
ATOM 600 C C . LYS A 1 75 ? -32.524 1.517 5.460 1.00 96.50 75 LYS A C 1
ATOM 602 O O . LYS A 1 75 ? -31.947 1.916 4.447 1.00 96.50 75 LYS A O 1
ATOM 607 N N . ALA A 1 76 ? -33.323 2.292 6.197 1.00 96.69 76 ALA A N 1
ATOM 608 C CA . ALA A 1 76 ? -33.517 3.719 5.948 1.00 96.69 76 ALA A CA 1
ATOM 609 C C . ALA A 1 76 ? -32.173 4.466 5.895 1.00 96.69 76 ALA A C 1
ATOM 611 O O . ALA A 1 76 ? -31.238 4.104 6.611 1.00 96.69 76 ALA A O 1
ATOM 612 N N . SER A 1 77 ? -32.094 5.524 5.083 1.00 93.31 77 SER A N 1
ATOM 613 C CA . SER A 1 77 ? -30.853 6.262 4.783 1.00 93.31 77 SER A CA 1
ATOM 614 C C . SER A 1 77 ? -30.044 6.644 6.028 1.00 93.31 77 SER A C 1
ATOM 616 O O . SER A 1 77 ? -28.848 6.373 6.085 1.00 93.31 77 SER A O 1
ATOM 618 N N . HIS A 1 78 ? -30.700 7.175 7.062 1.00 93.50 78 HIS A N 1
ATOM 619 C CA . HIS A 1 78 ? -30.072 7.591 8.323 1.00 93.50 78 HIS A CA 1
ATOM 620 C C . HIS A 1 78 ? -29.507 6.435 9.177 1.00 93.50 78 HIS A C 1
ATOM 622 O O . HIS A 1 78 ? -28.754 6.681 10.113 1.00 93.50 78 HIS A O 1
ATOM 628 N N . LYS A 1 79 ? -29.849 5.174 8.873 1.00 94.69 79 LYS A N 1
ATOM 629 C CA . LYS A 1 79 ? -29.316 3.956 9.524 1.00 94.69 79 LYS A CA 1
ATOM 630 C C . LYS A 1 79 ? -28.490 3.093 8.565 1.00 94.69 79 LYS A C 1
ATOM 632 O O . LYS A 1 79 ? -28.167 1.953 8.896 1.00 94.69 79 LYS A O 1
ATOM 637 N N . ASN A 1 80 ? -28.196 3.583 7.362 1.00 97.00 80 ASN A N 1
ATOM 638 C CA . ASN A 1 80 ? -27.584 2.792 6.304 1.00 97.00 80 ASN A CA 1
ATOM 639 C C . ASN A 1 80 ? -26.074 3.066 6.214 1.00 97.00 80 ASN A C 1
ATOM 641 O O . ASN A 1 80 ? -25.629 3.980 5.518 1.00 97.00 80 ASN A O 1
ATOM 645 N N . LEU A 1 81 ? -25.275 2.251 6.911 1.00 95.75 81 LEU A N 1
ATOM 646 C CA . LEU A 1 81 ? -23.817 2.395 6.907 1.00 95.75 81 LEU A CA 1
ATOM 647 C C . LEU A 1 81 ? -23.179 2.054 5.553 1.00 95.75 81 LEU A C 1
ATOM 649 O O . LEU A 1 81 ? -22.148 2.632 5.223 1.00 95.75 81 LEU A O 1
ATOM 653 N N . TYR A 1 82 ? -23.804 1.205 4.728 1.00 96.69 82 TYR A N 1
ATOM 654 C CA . TYR A 1 82 ? -23.361 0.998 3.344 1.00 96.69 82 TYR A CA 1
ATOM 655 C C . TYR A 1 82 ? -23.467 2.291 2.530 1.00 96.69 82 TYR A C 1
ATOM 657 O O . TYR A 1 82 ? -22.519 2.678 1.846 1.00 96.69 82 TYR A O 1
ATOM 665 N N . LEU A 1 83 ? -24.596 2.997 2.647 1.00 96.12 83 LEU A N 1
ATOM 666 C CA . LEU A 1 83 ? -24.776 4.284 1.987 1.00 96.12 83 LEU A CA 1
ATOM 667 C C . LEU A 1 83 ? -23.714 5.283 2.465 1.00 96.12 83 LEU A C 1
ATOM 669 O O . LEU A 1 83 ? -23.052 5.893 1.631 1.00 96.12 83 LEU A O 1
ATOM 673 N N . TYR A 1 84 ? -23.509 5.404 3.778 1.00 95.19 84 TYR A N 1
ATOM 674 C CA . TYR A 1 84 ? -22.531 6.327 4.355 1.00 95.19 84 TYR A CA 1
ATOM 675 C C . TYR A 1 84 ? -21.087 6.020 3.921 1.00 95.19 84 TYR A C 1
ATOM 677 O O . TYR A 1 84 ? -20.412 6.899 3.389 1.00 95.19 84 TYR A O 1
ATOM 685 N N . PHE A 1 85 ? -20.605 4.782 4.086 1.00 93.94 85 PHE A N 1
ATOM 686 C CA . PHE A 1 85 ? -19.204 4.432 3.814 1.00 93.94 85 PHE A CA 1
ATOM 687 C C . PHE A 1 85 ? -18.872 4.249 2.333 1.00 93.94 85 PHE A C 1
ATOM 689 O O . PHE A 1 85 ? -17.769 4.612 1.937 1.00 93.94 85 PHE A O 1
ATOM 696 N N . VAL A 1 86 ? -19.798 3.748 1.510 1.00 92.94 86 VAL A N 1
ATOM 697 C CA . VAL A 1 86 ? -19.480 3.332 0.130 1.00 92.94 86 VAL A CA 1
ATOM 698 C C . VAL A 1 86 ? -20.036 4.289 -0.925 1.00 92.94 86 VAL A C 1
ATOM 700 O O . VAL A 1 86 ? -19.421 4.483 -1.968 1.00 92.94 86 VAL A O 1
ATOM 703 N N . ARG A 1 87 ? -21.216 4.877 -0.700 1.00 93.38 87 ARG A N 1
ATOM 704 C CA . ARG A 1 87 ? -21.943 5.620 -1.749 1.00 93.38 87 ARG A CA 1
ATOM 705 C C . ARG A 1 87 ? -21.909 7.132 -1.560 1.00 93.38 87 ARG A C 1
ATOM 707 O O . ARG A 1 87 ? -21.871 7.867 -2.542 1.00 93.38 87 ARG A O 1
ATOM 714 N N . MET A 1 88 ? -21.975 7.592 -0.317 1.00 93.62 88 MET A N 1
ATOM 715 C CA . MET A 1 88 ? -22.025 9.007 0.025 1.00 93.62 88 MET A CA 1
ATOM 716 C C . MET A 1 88 ? -20.639 9.631 -0.113 1.00 93.62 88 MET A C 1
ATOM 718 O O . MET A 1 88 ? -19.687 9.158 0.508 1.00 93.62 88 MET A O 1
ATOM 722 N N . LYS A 1 89 ? -20.554 10.714 -0.888 1.00 90.50 89 LYS A N 1
ATOM 723 C CA . LYS A 1 89 ? -19.384 11.593 -0.944 1.00 90.50 89 LYS A CA 1
ATOM 724 C C . LYS A 1 89 ? -19.635 12.792 -0.040 1.00 90.50 89 LYS A C 1
ATOM 726 O O . LYS A 1 89 ? -20.659 13.458 -0.180 1.00 90.50 89 LYS A O 1
ATOM 731 N N . LEU A 1 90 ? -18.721 13.048 0.886 1.00 90.69 90 LEU A N 1
ATOM 732 C CA . LEU A 1 90 ? -18.788 14.199 1.780 1.00 90.69 90 LEU A CA 1
ATOM 733 C C . LEU A 1 90 ? -17.884 15.302 1.224 1.00 90.69 90 LEU A C 1
ATOM 735 O O . LEU A 1 90 ? -16.689 15.087 1.076 1.00 90.69 90 LEU A O 1
ATOM 739 N N . LEU A 1 91 ? -18.446 16.472 0.907 1.00 90.12 91 LEU A N 1
ATOM 740 C CA . LEU A 1 91 ? -17.708 17.570 0.258 1.00 90.12 91 LEU A CA 1
ATOM 741 C C . LEU A 1 91 ? -16.574 18.141 1.124 1.00 90.12 91 LEU A C 1
ATOM 743 O O . LEU A 1 91 ? -15.624 18.709 0.603 1.00 90.12 91 LEU A O 1
ATOM 747 N N . ASN A 1 92 ? -16.673 17.986 2.443 1.00 90.44 92 ASN A N 1
ATOM 748 C CA . ASN A 1 92 ? -15.656 18.400 3.406 1.00 90.44 92 ASN A CA 1
ATOM 749 C C . ASN A 1 92 ? -14.538 17.362 3.597 1.00 90.44 92 ASN A C 1
ATOM 751 O O . ASN A 1 92 ? -13.599 17.616 4.347 1.00 90.44 92 ASN A O 1
ATOM 755 N N . ILE A 1 93 ? -14.637 16.193 2.959 1.00 88.25 93 ILE A N 1
ATOM 756 C CA . ILE A 1 93 ? -13.532 15.245 2.871 1.00 88.25 93 ILE A CA 1
ATOM 757 C C . ILE A 1 93 ? -12.760 15.563 1.593 1.00 88.25 93 ILE A C 1
ATOM 759 O O . ILE A 1 93 ? -13.144 15.175 0.491 1.00 88.25 93 ILE A O 1
ATOM 763 N N . LEU A 1 94 ? -11.669 16.304 1.766 1.00 83.88 94 LEU A N 1
ATOM 764 C CA . LEU A 1 94 ? -10.727 16.607 0.701 1.00 83.88 94 LEU A CA 1
ATOM 765 C C . LEU A 1 94 ? -9.647 15.530 0.707 1.00 83.88 94 LEU A C 1
ATOM 767 O O . LEU A 1 94 ? -8.931 15.357 1.692 1.00 83.88 94 LEU A O 1
ATOM 771 N N . MET A 1 95 ? -9.580 14.773 -0.380 1.00 82.00 95 MET A N 1
ATOM 772 C CA . MET A 1 95 ? -8.525 13.789 -0.584 1.00 82.00 95 MET A CA 1
ATOM 773 C C . MET A 1 95 ? -7.301 14.479 -1.189 1.00 82.00 95 MET A C 1
ATOM 775 O O . MET A 1 95 ? -7.482 15.387 -2.006 1.00 82.00 95 MET A O 1
ATOM 779 N N . PRO A 1 96 ? -6.076 14.068 -0.820 1.00 76.81 96 PRO A N 1
ATOM 780 C CA . PRO A 1 96 ? -4.880 14.626 -1.429 1.00 76.81 96 PRO A CA 1
ATOM 781 C C . PRO A 1 96 ? -4.894 14.339 -2.935 1.00 76.81 96 PRO A C 1
ATOM 783 O O . PRO A 1 96 ? -5.202 13.226 -3.373 1.00 76.81 96 PRO A O 1
ATOM 786 N N . GLY A 1 97 ? -4.598 15.360 -3.739 1.00 73.06 97 GLY A N 1
ATOM 787 C CA . GLY A 1 97 ? -4.307 15.147 -5.150 1.00 73.06 97 GLY A CA 1
ATOM 788 C C . GLY A 1 97 ? -2.964 14.439 -5.251 1.00 73.06 97 GLY A C 1
ATOM 789 O O . GLY A 1 97 ? -2.008 14.914 -4.661 1.00 73.06 97 GLY A O 1
ATOM 790 N N . ARG A 1 98 ? -2.894 13.314 -5.968 1.00 74.38 98 ARG A N 1
ATOM 791 C CA . ARG A 1 98 ? -1.629 12.618 -6.225 1.00 74.38 98 ARG A CA 1
ATOM 792 C C . ARG A 1 98 ? -1.304 12.657 -7.704 1.00 74.38 98 ARG A C 1
ATOM 794 O O . ARG A 1 98 ? -2.117 12.218 -8.525 1.00 74.38 98 ARG A O 1
ATOM 801 N N . ARG A 1 99 ? -0.104 13.126 -8.047 1.00 77.19 99 ARG A N 1
ATOM 802 C CA . ARG A 1 99 ? 0.406 13.030 -9.420 1.00 77.19 99 ARG A CA 1
ATOM 803 C C . ARG A 1 99 ? 0.647 11.579 -9.838 1.00 77.19 99 ARG A C 1
ATOM 805 O O . ARG A 1 99 ? 0.334 11.212 -10.971 1.00 77.19 99 ARG A O 1
ATOM 812 N N . TYR A 1 100 ? 1.165 10.761 -8.921 1.00 82.81 100 TYR A N 1
ATOM 813 C CA . TYR A 1 100 ? 1.544 9.366 -9.158 1.00 82.81 100 TYR A CA 1
ATOM 814 C C . TYR A 1 100 ? 0.714 8.380 -8.322 1.00 82.81 100 TYR A C 1
ATOM 816 O O . TYR A 1 100 ? 0.231 8.715 -7.244 1.00 82.81 100 TYR A O 1
ATOM 824 N N . PHE A 1 101 ? 0.571 7.133 -8.782 1.00 82.62 101 PHE A N 1
ATOM 825 C CA . PHE A 1 101 ? -0.133 6.063 -8.054 1.00 82.62 101 PHE A CA 1
ATOM 826 C C . PHE A 1 101 ? 0.745 5.392 -6.982 1.00 82.62 101 PHE A C 1
ATOM 828 O O . PHE A 1 101 ? 0.860 4.163 -6.919 1.00 82.62 101 PHE A O 1
ATOM 835 N N . THR A 1 102 ? 1.382 6.202 -6.137 1.00 79.25 102 THR A N 1
ATOM 836 C CA . THR A 1 102 ? 2.098 5.748 -4.938 1.00 79.25 102 THR A CA 1
ATOM 837 C C . THR A 1 102 ? 1.105 5.207 -3.911 1.00 79.25 102 THR A C 1
ATOM 839 O O . THR A 1 102 ? -0.041 5.659 -3.862 1.00 79.25 102 THR A O 1
ATOM 842 N N . THR A 1 103 ? 1.511 4.227 -3.096 1.00 71.31 103 THR A N 1
ATOM 843 C CA . THR A 1 103 ? 0.639 3.670 -2.040 1.00 71.31 103 THR A CA 1
ATOM 844 C C . THR A 1 103 ? 1.013 4.137 -0.643 1.00 71.31 103 THR A C 1
ATOM 846 O O . THR A 1 103 ? 0.198 3.992 0.259 1.00 71.31 103 THR A O 1
ATOM 849 N N . ASN A 1 104 ? 2.207 4.704 -0.458 1.00 66.62 104 ASN A N 1
ATOM 850 C CA . ASN A 1 104 ? 2.682 5.230 0.818 1.00 66.62 104 ASN A CA 1
ATOM 851 C C . ASN A 1 104 ? 3.071 6.698 0.656 1.00 66.62 104 ASN A C 1
ATOM 853 O O . ASN A 1 104 ? 3.730 7.048 -0.321 1.00 66.62 104 ASN A O 1
ATOM 857 N N . ASP A 1 105 ? 2.714 7.510 1.648 1.00 63.06 105 ASP A N 1
ATOM 858 C CA . ASP A 1 105 ? 3.204 8.878 1.773 1.00 63.06 105 ASP A CA 1
ATOM 859 C C . ASP A 1 105 ? 4.312 8.887 2.839 1.00 63.06 105 ASP A C 1
ATOM 861 O O . ASP A 1 105 ? 4.117 8.307 3.916 1.00 63.06 105 ASP A O 1
ATOM 865 N N . PRO A 1 106 ? 5.477 9.506 2.589 1.00 62.06 106 PRO A N 1
ATOM 866 C CA . PRO A 1 106 ? 6.416 9.797 3.658 1.00 62.06 106 PRO A CA 1
ATOM 867 C C . PRO A 1 106 ? 5.787 10.885 4.540 1.00 62.06 106 PRO A C 1
ATOM 869 O O . PRO A 1 106 ? 5.651 12.039 4.144 1.00 62.06 106 PRO A O 1
ATOM 872 N N . VAL A 1 107 ? 5.296 10.479 5.714 1.00 66.44 107 VAL A N 1
ATOM 873 C CA . VAL A 1 107 ? 4.615 11.380 6.665 1.00 66.44 107 VAL A CA 1
ATOM 874 C C . VAL A 1 107 ? 5.583 11.917 7.719 1.00 66.44 107 VAL A C 1
ATOM 876 O O . VAL A 1 107 ? 5.301 12.927 8.352 1.00 66.44 107 VAL A O 1
ATOM 879 N N . MET A 1 108 ? 6.705 11.235 7.949 1.00 77.25 108 MET A N 1
ATOM 880 C CA . MET A 1 108 ? 7.536 11.468 9.125 1.00 77.25 108 MET A CA 1
ATOM 881 C C . MET A 1 108 ? 8.792 12.257 8.773 1.00 77.25 108 MET A C 1
ATOM 883 O O . MET A 1 108 ? 9.825 11.668 8.482 1.00 77.25 108 MET A O 1
ATOM 887 N N . THR A 1 109 ? 8.670 13.585 8.791 1.00 83.25 109 THR A N 1
ATOM 888 C CA . THR A 1 109 ? 9.773 14.520 8.511 1.00 83.25 109 THR A CA 1
ATOM 889 C C . THR A 1 109 ? 10.807 14.532 9.641 1.00 83.25 109 THR A C 1
ATOM 891 O O . THR A 1 109 ? 10.492 14.084 10.753 1.00 83.25 109 THR A O 1
ATOM 894 N N . PRO A 1 110 ? 12.021 15.072 9.419 1.00 86.81 110 PRO A N 1
ATOM 895 C CA . PRO A 1 110 ? 13.001 15.252 10.487 1.00 86.81 110 PRO A CA 1
ATOM 896 C C . PRO A 1 110 ? 12.434 16.022 11.690 1.00 86.81 110 PRO A C 1
ATOM 898 O O . PRO A 1 110 ? 12.622 15.598 12.829 1.00 86.81 110 PRO A O 1
ATOM 901 N N . GLU A 1 111 ? 11.664 17.088 11.456 1.00 87.31 111 GLU A N 1
ATOM 902 C CA . GLU A 1 111 ? 11.051 17.905 12.512 1.00 87.31 111 GLU A CA 1
ATOM 903 C C . GLU A 1 111 ? 10.016 17.111 13.309 1.00 87.31 111 GLU A C 1
ATOM 905 O O . GLU A 1 111 ? 9.958 17.216 14.534 1.00 87.31 111 GLU A O 1
ATOM 910 N N . LEU A 1 112 ? 9.197 16.298 12.631 1.00 89.38 112 LEU A N 1
ATOM 911 C CA . LEU A 1 112 ? 8.211 15.452 13.300 1.00 89.38 112 LEU A CA 1
ATOM 912 C C . LEU A 1 112 ? 8.885 14.337 14.097 1.00 89.38 112 LEU A C 1
ATOM 914 O O . LEU A 1 112 ? 8.455 14.051 15.218 1.00 89.38 112 LEU A O 1
ATOM 918 N N . LEU A 1 113 ? 9.945 13.730 13.555 1.00 90.44 113 LEU A N 1
ATOM 919 C CA . LEU A 1 113 ? 10.722 12.731 14.282 1.00 90.44 113 LEU A CA 1
ATOM 920 C C . LEU A 1 113 ? 11.347 13.331 15.537 1.00 90.44 113 LEU A C 1
ATOM 922 O O . LEU A 1 113 ? 11.199 12.763 16.618 1.00 90.44 113 LEU A O 1
ATOM 926 N N . ASP A 1 114 ? 11.987 14.491 15.416 1.00 92.19 114 ASP A N 1
ATOM 927 C CA . ASP A 1 114 ? 12.591 15.171 16.555 1.00 92.19 114 ASP A CA 1
ATOM 928 C C . ASP A 1 114 ? 11.541 15.536 17.609 1.00 92.19 114 ASP A C 1
ATOM 930 O O . ASP A 1 114 ? 11.656 15.180 18.787 1.00 92.19 114 ASP A O 1
ATOM 934 N N . TYR A 1 115 ? 10.446 16.157 17.174 1.00 92.75 115 TYR A N 1
ATOM 935 C CA . TYR A 1 115 ? 9.369 16.566 18.059 1.00 92.75 115 TYR A CA 1
ATOM 936 C C . TYR A 1 115 ? 8.761 15.382 18.819 1.00 92.75 115 TYR A C 1
ATOM 938 O O . TYR A 1 115 ? 8.629 15.439 20.042 1.00 92.75 115 TYR A O 1
ATOM 946 N N . PHE A 1 116 ? 8.400 14.288 18.145 1.00 92.00 116 PHE A N 1
ATOM 947 C CA . PHE A 1 116 ? 7.746 13.162 18.816 1.00 92.00 116 PHE A CA 1
ATOM 948 C C . PHE A 1 116 ? 8.715 12.281 19.613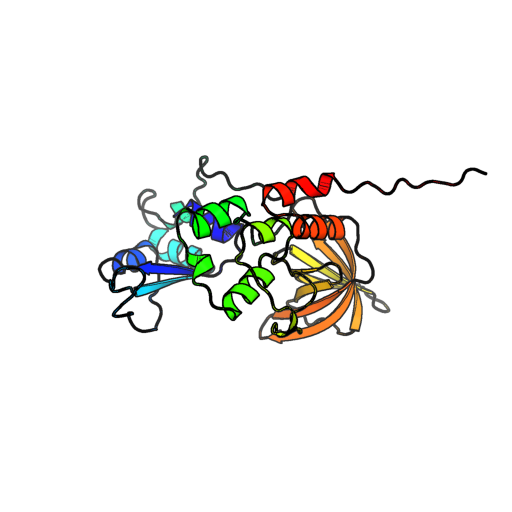 1.00 92.00 116 PHE A C 1
ATOM 950 O O . PHE A 1 116 ? 8.353 11.825 20.704 1.00 92.00 116 PHE A O 1
ATOM 957 N N . PHE A 1 117 ? 9.928 12.038 19.109 1.00 93.12 117 PHE A N 1
ATOM 958 C CA . PHE A 1 117 ? 10.807 10.987 19.637 1.00 93.12 117 PHE A CA 1
ATOM 959 C C . PHE A 1 117 ? 12.006 11.481 20.456 1.00 93.12 117 PHE A C 1
ATOM 961 O O . PHE A 1 117 ? 12.550 10.674 21.219 1.00 93.12 117 PHE A O 1
ATOM 968 N N . ASN A 1 118 ? 12.363 12.768 20.349 1.00 92.00 118 ASN A N 1
ATOM 969 C CA . ASN A 1 118 ? 13.395 13.412 21.173 1.00 92.00 118 ASN A CA 1
ATOM 970 C C . ASN A 1 118 ? 12.835 14.489 22.118 1.00 92.00 118 ASN A C 1
ATOM 972 O O . ASN A 1 118 ? 13.342 14.649 23.228 1.00 92.00 118 ASN A O 1
ATOM 976 N N . GLN A 1 119 ? 11.814 15.255 21.708 1.00 92.25 119 GLN A N 1
ATOM 977 C CA . GLN A 1 119 ? 11.269 16.339 22.541 1.00 92.25 119 GLN A CA 1
ATOM 978 C C . GLN A 1 119 ? 10.111 15.868 23.430 1.00 92.25 119 GLN A C 1
ATOM 980 O O . GLN A 1 119 ? 10.124 16.068 24.645 1.00 92.25 119 GLN A O 1
ATOM 985 N N . ARG A 1 120 ? 9.077 15.256 22.835 1.00 94.44 120 ARG A N 1
ATOM 986 C CA . ARG A 1 120 ? 7.884 14.777 23.560 1.00 94.44 120 ARG A CA 1
ATOM 987 C C . ARG A 1 120 ? 8.124 13.468 24.290 1.00 94.44 120 ARG A C 1
ATOM 989 O O . ARG A 1 120 ? 7.490 13.216 25.312 1.00 94.44 120 ARG A O 1
ATOM 996 N N . THR A 1 121 ? 9.023 12.648 23.767 1.00 91.38 121 THR A N 1
ATOM 997 C CA . THR A 1 121 ? 9.467 11.400 24.384 1.00 91.38 121 THR A CA 1
ATOM 998 C C . THR A 1 121 ? 10.986 11.298 24.270 1.00 91.38 121 THR A C 1
ATOM 1000 O O . THR A 1 121 ? 11.608 12.142 23.638 1.00 91.38 121 THR A O 1
ATOM 1003 N N . GLN A 1 122 ? 11.586 10.283 24.897 1.00 89.75 122 GLN A N 1
ATOM 1004 C CA . GLN A 1 122 ? 13.026 9.995 24.801 1.00 89.75 122 GLN A CA 1
ATOM 1005 C C . GLN A 1 122 ? 13.291 8.618 24.180 1.00 89.75 122 GLN A C 1
ATOM 1007 O O . GLN A 1 122 ? 14.290 7.961 24.471 1.00 89.75 122 GLN A O 1
ATOM 1012 N N . ILE A 1 123 ? 12.369 8.138 23.340 1.00 89.69 123 ILE A N 1
ATOM 1013 C CA . ILE A 1 123 ? 12.389 6.765 22.817 1.00 89.69 123 ILE A CA 1
ATOM 1014 C C . ILE A 1 123 ? 13.700 6.476 22.075 1.00 89.69 123 ILE A C 1
ATOM 1016 O O . ILE A 1 123 ? 14.287 5.414 22.279 1.00 89.69 123 ILE A O 1
ATOM 1020 N N . PHE A 1 124 ? 14.208 7.423 21.278 1.00 91.12 124 PHE A N 1
ATOM 1021 C CA . PHE A 1 124 ? 15.451 7.247 20.516 1.00 91.12 124 PHE A CA 1
ATOM 1022 C C . PHE A 1 124 ? 16.682 6.991 21.389 1.00 91.12 124 PHE A C 1
ATOM 1024 O O . PHE A 1 124 ? 17.581 6.243 20.983 1.00 91.12 124 PHE A O 1
ATOM 1031 N N . GLN A 1 125 ? 16.710 7.535 22.608 1.00 86.44 125 GLN A N 1
ATOM 1032 C CA . GLN A 1 125 ? 17.803 7.309 23.555 1.00 86.44 125 GLN A CA 1
ATOM 1033 C C . GLN A 1 125 ? 17.832 5.859 24.055 1.00 86.44 125 GLN A C 1
ATOM 1035 O O . GLN A 1 125 ? 18.907 5.303 24.287 1.00 86.44 125 GLN A O 1
ATOM 1040 N N . HIS A 1 126 ? 16.661 5.231 24.163 1.00 88.19 126 HIS A N 1
ATOM 1041 C CA . HIS A 1 126 ? 16.486 3.892 24.723 1.00 88.19 126 HIS A CA 1
ATOM 1042 C C . HIS A 1 126 ? 16.506 2.767 23.679 1.00 88.19 126 HIS A C 1
ATOM 1044 O O . HIS A 1 126 ? 16.448 1.593 24.049 1.00 88.19 126 HIS A O 1
ATOM 1050 N N . LEU A 1 127 ? 16.626 3.096 22.388 1.00 89.38 127 LEU A N 1
ATOM 1051 C CA . LEU A 1 127 ? 16.736 2.094 21.330 1.00 89.38 127 LEU A CA 1
ATOM 1052 C C . LEU A 1 127 ? 18.020 1.265 21.468 1.00 89.38 127 LEU A C 1
ATOM 1054 O O . LEU A 1 127 ? 19.125 1.782 21.662 1.00 89.38 127 LEU A O 1
ATOM 1058 N N . LYS A 1 128 ? 17.895 -0.046 21.280 1.00 88.19 128 LYS A N 1
ATOM 1059 C CA . LYS A 1 128 ? 19.023 -0.980 21.206 1.00 88.19 128 LYS A CA 1
ATOM 1060 C C . LYS A 1 128 ? 19.825 -0.737 19.927 1.00 88.19 128 LYS A C 1
ATOM 1062 O O . LYS A 1 128 ? 19.300 -0.258 18.924 1.00 88.19 128 LYS A O 1
ATOM 1067 N N . LYS A 1 129 ? 21.093 -1.169 19.902 1.00 82.69 129 LYS A N 1
ATOM 1068 C CA . LYS A 1 129 ? 21.987 -1.019 18.731 1.00 82.69 129 LYS A CA 1
ATOM 1069 C C . LYS A 1 129 ? 21.345 -1.519 17.426 1.00 82.69 129 LYS A C 1
ATOM 1071 O O . LYS A 1 129 ? 21.435 -0.851 16.402 1.00 82.69 129 LYS A O 1
ATOM 1076 N N . ARG A 1 130 ? 20.654 -2.665 17.477 1.00 80.31 130 ARG A N 1
ATOM 1077 C CA . ARG A 1 130 ? 19.939 -3.238 16.325 1.00 80.31 130 ARG A CA 1
ATOM 1078 C C . ARG A 1 130 ? 18.779 -2.358 15.847 1.00 80.31 130 ARG A C 1
ATOM 1080 O O . ARG A 1 130 ? 18.595 -2.210 14.646 1.00 80.31 130 ARG A O 1
ATOM 1087 N N . GLU A 1 131 ? 18.008 -1.793 16.770 1.00 83.88 131 GLU A N 1
ATOM 1088 C CA . GLU A 1 131 ? 16.858 -0.933 16.459 1.00 83.88 131 GLU A CA 1
ATOM 1089 C C . GLU A 1 131 ? 17.323 0.394 15.858 1.00 83.88 131 GLU A C 1
ATOM 1091 O O . GLU A 1 131 ? 16.755 0.839 14.867 1.00 83.88 131 GLU A O 1
ATOM 1096 N N . LYS A 1 132 ? 18.422 0.965 16.375 1.00 86.25 132 LYS A N 1
ATOM 1097 C CA . LYS A 1 132 ? 19.082 2.133 15.771 1.00 86.25 132 LYS A CA 1
ATOM 1098 C C . LYS A 1 132 ? 19.528 1.844 14.337 1.00 86.25 132 LYS A C 1
ATOM 1100 O O . LYS A 1 132 ? 19.222 2.625 13.446 1.00 86.25 132 LYS A O 1
ATOM 1105 N N . GLY A 1 133 ? 20.183 0.705 14.097 1.00 79.75 133 GLY A N 1
ATOM 1106 C CA . GLY A 1 133 ? 20.591 0.305 12.746 1.00 79.75 133 GLY A CA 1
ATOM 1107 C C . GLY A 1 133 ? 19.406 0.164 11.781 1.00 79.75 133 GLY A C 1
ATOM 1108 O O . GLY A 1 133 ? 19.470 0.641 10.652 1.00 79.75 133 GLY A O 1
ATOM 1109 N N . LEU A 1 134 ? 18.292 -0.421 12.237 1.00 80.12 134 LEU A N 1
ATOM 1110 C CA . LEU A 1 134 ? 17.074 -0.513 11.428 1.00 80.12 134 LEU A CA 1
ATOM 1111 C C . LEU A 1 134 ? 16.474 0.871 11.144 1.00 80.12 134 LEU A C 1
ATOM 1113 O O . LEU A 1 134 ? 16.077 1.140 10.015 1.00 80.12 134 LEU A O 1
ATOM 1117 N N . LEU A 1 135 ? 16.440 1.754 12.140 1.00 84.12 135 LEU A N 1
ATOM 1118 C CA . LEU A 1 135 ? 15.918 3.109 11.991 1.00 84.12 135 LEU A CA 1
ATOM 1119 C C . LEU A 1 135 ? 16.717 3.910 10.950 1.00 84.12 135 LEU A C 1
ATOM 1121 O O . LEU A 1 135 ? 16.117 4.492 10.052 1.00 84.12 135 LEU A O 1
ATOM 1125 N N . HIS A 1 136 ? 18.052 3.847 11.005 1.00 81.56 136 HIS A N 1
ATOM 1126 C CA . HIS A 1 136 ? 18.942 4.441 9.995 1.00 81.56 136 HIS A CA 1
ATOM 1127 C C . HIS A 1 136 ? 18.771 3.806 8.606 1.00 81.56 136 HIS A C 1
ATOM 1129 O O . HIS A 1 136 ? 18.911 4.493 7.602 1.00 81.56 136 HIS A O 1
ATOM 1135 N N . SER A 1 137 ? 18.412 2.518 8.520 1.00 72.88 137 SER A N 1
ATOM 1136 C CA . SER A 1 137 ? 18.113 1.879 7.226 1.00 72.88 137 SER A CA 1
ATOM 1137 C C . SER A 1 137 ? 16.789 2.341 6.599 1.00 72.88 137 SER A C 1
ATOM 1139 O O . SER A 1 137 ? 16.622 2.230 5.388 1.00 72.88 137 SER A O 1
ATOM 1141 N N . ILE A 1 138 ? 15.852 2.840 7.414 1.00 76.06 138 ILE A N 1
ATOM 1142 C CA . ILE A 1 138 ? 14.554 3.368 6.964 1.00 76.06 138 ILE A CA 1
ATOM 1143 C C . ILE A 1 138 ? 14.675 4.859 6.621 1.00 76.06 138 ILE A C 1
ATO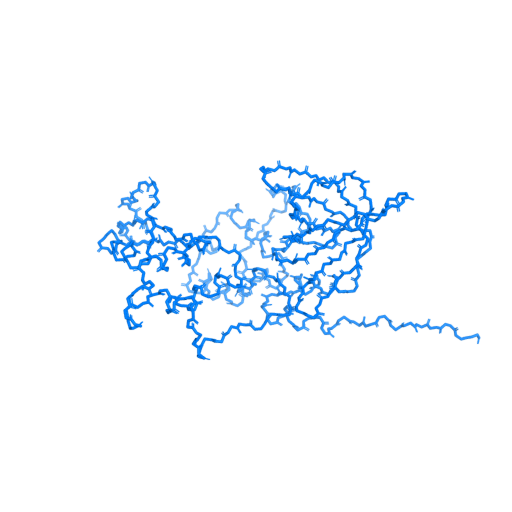M 1145 O O . ILE A 1 138 ? 14.156 5.292 5.597 1.00 76.06 138 ILE A O 1
ATOM 1149 N N . TYR A 1 139 ? 15.375 5.626 7.462 1.00 78.94 139 TYR A N 1
ATOM 1150 C CA . TYR A 1 139 ? 15.590 7.069 7.329 1.00 78.94 139 TYR A CA 1
ATOM 1151 C C . TYR A 1 139 ? 17.058 7.356 6.989 1.00 78.94 139 TYR A C 1
ATOM 1153 O O . TYR A 1 139 ? 17.818 7.889 7.793 1.00 78.94 139 TYR A O 1
ATOM 1161 N N . ASN A 1 140 ? 17.470 6.946 5.793 1.00 73.00 140 ASN A N 1
ATOM 1162 C CA . ASN A 1 140 ? 18.861 6.977 5.332 1.00 73.00 140 ASN A CA 1
ATOM 1163 C C . ASN A 1 140 ? 19.290 8.314 4.689 1.00 73.00 140 ASN A C 1
ATOM 1165 O O . ASN A 1 140 ? 20.440 8.440 4.266 1.00 73.00 140 ASN A O 1
ATOM 1169 N N . HIS A 1 141 ? 18.394 9.302 4.595 1.00 75.38 141 HIS A N 1
ATOM 1170 C CA . HIS A 1 141 ? 18.687 10.590 3.964 1.00 75.38 141 HIS A CA 1
ATOM 1171 C C . HIS A 1 141 ? 19.459 11.527 4.926 1.00 75.38 141 HIS A C 1
ATOM 1173 O O . HIS A 1 141 ? 19.172 11.522 6.128 1.00 75.38 141 HIS A O 1
ATOM 1179 N N . PRO A 1 142 ? 20.421 12.347 4.448 1.00 79.19 142 PRO A N 1
ATOM 1180 C CA . PRO A 1 142 ? 21.287 13.166 5.309 1.00 79.19 142 PRO A CA 1
ATOM 1181 C C . PRO A 1 142 ? 20.552 14.079 6.298 1.00 79.19 142 PRO A C 1
ATOM 1183 O O . PRO A 1 142 ? 21.000 14.257 7.427 1.00 79.19 142 PRO A O 1
ATOM 1186 N N . GLU A 1 143 ? 19.398 14.612 5.902 1.00 81.62 143 GLU A N 1
ATOM 1187 C CA . GLU A 1 143 ? 18.554 15.490 6.726 1.00 81.62 143 GLU A CA 1
ATOM 1188 C C . GLU A 1 143 ? 18.095 14.823 8.032 1.00 81.62 143 GLU A C 1
ATOM 1190 O O . GLU A 1 143 ? 17.969 15.475 9.066 1.00 81.62 143 GLU A O 1
ATOM 1195 N N . TYR A 1 144 ? 17.918 13.500 8.018 1.00 85.00 144 TYR A N 1
ATOM 1196 C CA . TYR A 1 144 ? 17.478 12.734 9.180 1.00 85.00 144 TYR A CA 1
ATOM 1197 C C . TYR A 1 144 ? 18.614 12.467 10.168 1.00 85.00 144 TYR A C 1
ATOM 1199 O O . TYR A 1 144 ? 18.365 12.280 11.357 1.00 85.00 144 TYR A O 1
ATOM 1207 N N . GLN A 1 145 ? 19.874 12.488 9.724 1.00 85.75 145 GLN A N 1
ATOM 1208 C CA . GLN A 1 145 ? 21.014 12.146 10.582 1.00 85.75 145 GLN A CA 1
ATOM 1209 C C . GLN A 1 145 ? 21.119 13.042 11.820 1.00 85.75 145 GLN A C 1
ATOM 1211 O O . GLN A 1 145 ? 21.603 12.594 12.854 1.00 85.75 145 GLN A O 1
ATOM 1216 N N . GLN A 1 146 ? 20.643 14.286 11.724 1.00 87.38 146 GLN A N 1
ATOM 1217 C CA . GLN A 1 146 ? 20.687 15.258 12.817 1.00 87.38 146 GLN A CA 1
ATOM 1218 C C . GLN A 1 146 ? 19.704 14.936 13.950 1.00 87.38 146 GLN A C 1
ATOM 1220 O O . GLN A 1 146 ? 19.950 15.317 15.092 1.00 87.38 146 GLN A O 1
ATOM 1225 N N . VAL A 1 147 ? 18.608 14.233 13.647 1.00 90.38 147 VAL A N 1
ATOM 1226 C CA . VAL A 1 147 ? 17.528 13.932 14.605 1.00 90.38 147 VAL A CA 1
ATOM 1227 C C . VAL A 1 147 ? 17.544 12.475 15.067 1.00 90.38 147 VAL A C 1
ATOM 1229 O O . VAL A 1 147 ? 16.953 12.130 16.092 1.00 90.38 147 VAL A O 1
ATOM 1232 N N . LEU A 1 148 ? 18.218 11.598 14.321 1.00 90.56 148 LEU A N 1
ATOM 1233 C CA . LEU A 1 148 ? 18.362 10.189 14.660 1.00 90.56 148 LEU A CA 1
ATOM 1234 C C . LEU A 1 148 ? 19.422 9.970 15.751 1.00 90.56 148 LEU A C 1
ATOM 1236 O O . LEU A 1 148 ? 20.412 10.698 15.835 1.00 90.56 148 LEU A O 1
ATOM 1240 N N . PRO A 1 149 ? 19.277 8.917 16.576 1.00 88.69 149 PRO A N 1
ATOM 1241 C CA . PRO A 1 149 ? 20.268 8.611 17.594 1.00 88.69 149 PRO A CA 1
ATOM 1242 C C . PRO A 1 149 ? 21.614 8.234 16.949 1.00 88.69 149 PRO A C 1
ATOM 1244 O O . PRO A 1 149 ? 21.631 7.503 15.950 1.00 88.69 149 PRO A O 1
ATOM 1247 N N . PRO A 1 150 ? 22.750 8.645 17.545 1.00 83.38 150 PRO A N 1
ATOM 1248 C CA . PRO A 1 150 ? 24.071 8.379 16.990 1.00 83.38 150 PRO A CA 1
ATOM 1249 C C . PRO A 1 150 ? 24.334 6.873 16.866 1.00 83.38 150 PRO A C 1
ATOM 1251 O O . PRO A 1 150 ? 24.011 6.083 17.764 1.00 83.38 150 PRO A O 1
ATOM 1254 N N . TYR A 1 151 ? 24.936 6.482 15.743 1.00 69.38 151 TYR A N 1
ATOM 1255 C CA . TYR A 1 151 ? 25.243 5.100 15.389 1.00 69.38 151 TYR A CA 1
ATOM 1256 C C . TYR A 1 151 ? 26.682 5.006 14.862 1.00 69.38 151 TYR A C 1
ATOM 1258 O O . TYR A 1 151 ? 27.061 5.764 13.980 1.00 69.38 151 TYR A O 1
ATOM 1266 N N . ILE A 1 152 ? 27.498 4.110 15.434 1.00 57.75 152 ILE A N 1
ATOM 1267 C CA . ILE A 1 152 ? 28.972 4.111 15.263 1.00 57.75 152 ILE A CA 1
ATOM 1268 C C . ILE A 1 152 ? 29.488 2.883 14.480 1.00 57.75 152 ILE A C 1
ATOM 1270 O O . ILE A 1 152 ? 30.687 2.699 14.332 1.00 57.75 152 ILE A O 1
ATOM 1274 N N . SER A 1 153 ? 28.636 2.000 13.954 1.00 55.34 153 SER A N 1
ATOM 1275 C CA . SER A 1 153 ? 29.137 0.730 13.402 1.00 55.34 153 SER A CA 1
ATOM 1276 C C . SER A 1 153 ? 28.518 0.378 12.060 1.00 55.34 153 SER A C 1
ATOM 1278 O O . SER A 1 153 ? 27.551 -0.370 11.990 1.00 55.34 153 SER A O 1
ATOM 1280 N N . GLU A 1 154 ? 29.145 0.859 10.986 1.00 54.31 154 GLU A N 1
ATOM 1281 C CA . GLU A 1 154 ? 28.939 0.335 9.626 1.00 54.31 154 GLU A CA 1
ATOM 1282 C C . GLU A 1 154 ? 29.257 -1.172 9.545 1.00 54.31 154 GLU A C 1
ATOM 1284 O O . GLU A 1 154 ? 28.676 -1.888 8.741 1.00 54.31 154 GLU A O 1
ATOM 1289 N N . SER A 1 155 ? 30.124 -1.676 10.429 1.00 51.41 155 SER A N 1
ATOM 1290 C CA . SER A 1 155 ? 30.662 -3.041 10.430 1.00 51.41 155 SER A CA 1
ATOM 1291 C C . SER A 1 155 ? 29.750 -4.147 10.992 1.00 51.41 155 SER A C 1
ATOM 1293 O O . SER A 1 155 ? 30.009 -5.313 10.707 1.00 51.41 155 SER A O 1
ATOM 1295 N N . ASP A 1 156 ? 28.691 -3.816 11.745 1.00 45.69 156 ASP A N 1
ATOM 1296 C CA . ASP A 1 156 ? 27.776 -4.798 12.372 1.00 45.69 156 ASP A CA 1
ATOM 1297 C C . ASP A 1 156 ? 26.382 -4.849 11.728 1.00 45.69 156 ASP A C 1
ATOM 1299 O O . ASP A 1 156 ? 25.523 -5.646 12.128 1.00 45.69 156 ASP A O 1
ATOM 1303 N N . LEU A 1 157 ? 26.115 -3.997 10.736 1.00 49.06 157 LEU A N 1
ATOM 1304 C CA . LEU A 1 157 ? 24.940 -4.187 9.899 1.00 49.06 157 LEU A CA 1
ATOM 1305 C C . LEU A 1 157 ? 25.162 -5.490 9.119 1.00 49.06 157 LEU A C 1
ATOM 1307 O O . LEU A 1 157 ? 26.248 -5.693 8.577 1.00 49.06 157 LEU A O 1
ATOM 1311 N N . PRO A 1 158 ? 24.182 -6.403 9.022 1.00 45.66 158 PRO A N 1
ATOM 1312 C CA . PRO A 1 158 ? 24.248 -7.454 8.026 1.00 45.66 158 PRO A CA 1
ATOM 1313 C C . PRO A 1 158 ? 24.228 -6.756 6.659 1.00 45.66 158 PRO A C 1
ATOM 1315 O O . PRO A 1 158 ? 23.161 -6.496 6.101 1.00 45.66 158 PRO A O 1
ATOM 1318 N N . ILE A 1 159 ? 25.409 -6.413 6.133 1.00 46.12 159 ILE A N 1
ATOM 1319 C CA . ILE A 1 159 ? 25.637 -5.822 4.811 1.00 46.12 159 ILE A CA 1
ATOM 1320 C C . ILE A 1 159 ? 25.371 -6.919 3.770 1.00 46.12 159 ILE A C 1
ATOM 1322 O O . ILE A 1 159 ? 26.245 -7.495 3.134 1.00 46.12 159 ILE A O 1
ATOM 1326 N N . ARG A 1 160 ? 24.095 -7.268 3.658 1.00 43.12 160 ARG A N 1
ATOM 1327 C CA . ARG A 1 160 ? 23.414 -7.765 2.462 1.00 43.12 160 ARG A CA 1
ATOM 1328 C C . ARG A 1 160 ? 22.059 -7.057 2.321 1.00 43.12 160 ARG A C 1
ATOM 1330 O O . ARG A 1 160 ? 21.137 -7.574 1.689 1.00 43.12 160 ARG A O 1
ATOM 1337 N N . GLN A 1 161 ? 21.909 -5.878 2.927 1.00 45.47 161 GLN A N 1
ATOM 1338 C CA . GLN A 1 161 ? 20.712 -5.054 2.809 1.00 45.47 161 GLN A CA 1
ATOM 1339 C C . GLN A 1 161 ? 20.768 -4.251 1.504 1.00 45.47 161 GLN A C 1
ATOM 1341 O O . GLN A 1 161 ? 21.300 -3.156 1.444 1.00 45.47 161 GLN A O 1
ATOM 1346 N N . ARG A 1 162 ? 20.278 -4.909 0.444 1.00 49.06 162 ARG A N 1
ATOM 1347 C CA . ARG A 1 162 ? 19.657 -4.383 -0.790 1.00 49.06 162 ARG A CA 1
ATOM 1348 C C . ARG A 1 162 ? 19.868 -2.877 -1.048 1.00 49.06 162 ARG A C 1
ATOM 1350 O O . ARG A 1 162 ? 19.243 -2.053 -0.397 1.00 49.06 162 ARG A O 1
ATOM 1357 N N . MET A 1 163 ? 20.672 -2.558 -2.067 1.00 41.38 163 MET A N 1
ATOM 1358 C CA . MET A 1 163 ? 21.138 -1.200 -2.401 1.00 41.38 163 MET A CA 1
ATOM 1359 C C . MET A 1 163 ? 20.070 -0.246 -2.966 1.00 41.38 163 MET A C 1
ATOM 1361 O O . MET A 1 163 ? 20.325 0.949 -3.049 1.00 41.38 163 MET A O 1
ATOM 1365 N N . HIS A 1 164 ? 18.886 -0.734 -3.346 1.00 48.53 164 HIS A N 1
ATOM 1366 C CA . HIS A 1 164 ? 17.853 0.097 -3.974 1.00 48.53 164 HIS A CA 1
ATOM 1367 C C . HIS A 1 164 ? 16.631 0.227 -3.070 1.00 48.53 164 HIS A C 1
ATOM 1369 O O . HIS A 1 164 ? 15.968 -0.771 -2.762 1.00 48.53 164 HIS A O 1
ATOM 1375 N N . GLN A 1 165 ? 16.320 1.467 -2.687 1.00 56.03 165 GLN A N 1
ATOM 1376 C CA . GLN A 1 165 ? 15.074 1.817 -2.018 1.00 56.03 165 GLN A CA 1
ATOM 1377 C C . GLN A 1 165 ? 13.916 1.538 -2.977 1.00 56.03 165 GLN A C 1
ATOM 1379 O O . GLN A 1 165 ? 13.886 1.998 -4.117 1.00 56.03 165 GLN A O 1
ATOM 1384 N N . ARG A 1 166 ? 13.012 0.674 -2.531 1.00 62.28 166 ARG A N 1
ATOM 1385 C CA . ARG A 1 166 ? 11.912 0.145 -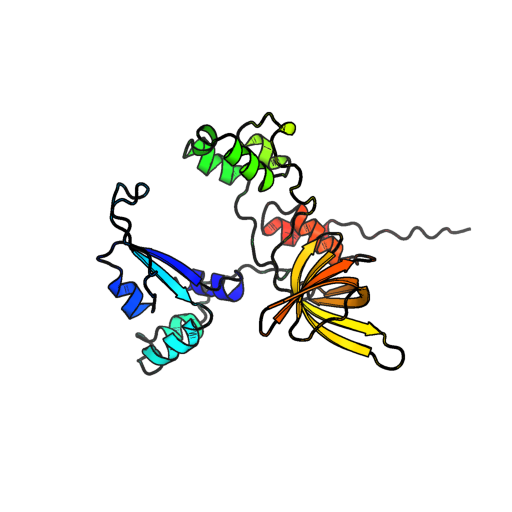3.322 1.00 62.28 166 ARG A CA 1
ATOM 1386 C C . ARG A 1 166 ? 10.627 0.786 -2.840 1.00 62.28 166 ARG A C 1
ATOM 1388 O O . ARG A 1 166 ? 10.255 0.632 -1.677 1.00 62.28 166 ARG A O 1
ATOM 1395 N N . TYR A 1 167 ? 9.969 1.509 -3.732 1.00 67.94 167 TYR A N 1
ATOM 1396 C CA . TYR A 1 167 ? 8.750 2.234 -3.402 1.00 67.94 167 TYR A CA 1
ATOM 1397 C C . TYR A 1 167 ? 7.540 1.373 -3.716 1.00 67.94 167 TYR A C 1
ATOM 1399 O O . TYR A 1 167 ? 7.430 0.841 -4.819 1.00 67.94 167 TYR A O 1
ATOM 1407 N N . SER A 1 168 ? 6.638 1.229 -2.748 1.00 72.06 168 SER A N 1
ATOM 1408 C CA . SER A 1 168 ? 5.358 0.567 -2.974 1.00 72.06 168 SER A CA 1
ATOM 1409 C C . SER A 1 168 ? 4.422 1.496 -3.743 1.00 72.06 168 SER A C 1
ATOM 1411 O O . SER A 1 168 ? 4.227 2.664 -3.392 1.00 72.06 168 SER A O 1
ATOM 1413 N N . LEU A 1 169 ? 3.859 0.967 -4.818 1.00 84.00 169 LEU A N 1
ATOM 1414 C CA . LEU A 1 169 ? 2.954 1.670 -5.719 1.00 84.00 169 LEU A CA 1
ATOM 1415 C C . LEU A 1 169 ? 1.956 0.688 -6.314 1.00 84.00 169 LEU A C 1
ATOM 1417 O O . LEU A 1 169 ? 2.088 -0.520 -6.156 1.00 84.00 169 LEU A O 1
ATOM 1421 N N . LYS A 1 170 ? 0.949 1.205 -7.011 1.00 86.31 170 LYS A N 1
ATOM 1422 C CA . LYS A 1 170 ? -0.039 0.373 -7.696 1.00 86.31 170 LYS A CA 1
ATOM 1423 C C . LYS A 1 170 ? -0.313 0.926 -9.085 1.00 86.31 170 LYS A C 1
ATOM 1425 O O . LYS A 1 170 ? -1.404 1.401 -9.394 1.00 86.31 170 LYS A O 1
ATOM 1430 N N . CYS A 1 171 ? 0.690 0.816 -9.950 1.00 89.12 171 CYS A N 1
ATOM 1431 C CA . CYS A 1 171 ? 0.627 1.321 -11.317 1.00 89.12 171 CYS A CA 1
ATOM 1432 C C . CYS A 1 171 ? 0.184 0.221 -12.292 1.00 89.12 171 CYS A C 1
ATOM 1434 O O . CYS A 1 171 ? 0.868 -0.800 -12.410 1.00 89.12 171 CYS A O 1
ATOM 1436 N N . PRO A 1 172 ? -0.948 0.387 -12.994 1.00 93.75 172 PRO A N 1
ATOM 1437 C CA . PRO A 1 172 ? -1.339 -0.545 -14.039 1.00 93.75 172 PRO A CA 1
ATOM 1438 C C . PRO A 1 172 ? -0.419 -0.382 -15.251 1.00 93.75 172 PRO A C 1
ATOM 1440 O O . PRO A 1 172 ? 0.011 0.727 -15.580 1.00 93.75 172 PRO A O 1
ATOM 1443 N N . GLY A 1 173 ? -0.147 -1.481 -15.938 1.00 94.81 173 GLY A N 1
ATOM 1444 C CA . GLY A 1 173 ? 0.686 -1.480 -17.127 1.00 94.81 173 GLY A CA 1
ATOM 1445 C C . GLY A 1 173 ? 0.486 -2.712 -17.994 1.00 94.81 173 GLY A C 1
ATOM 1446 O O . GLY A 1 173 ? -0.379 -3.548 -17.738 1.00 94.81 173 GLY A O 1
ATOM 1447 N N . SER A 1 174 ? 1.312 -2.820 -19.021 1.00 95.75 174 SER A N 1
ATOM 1448 C CA . SER A 1 174 ? 1.380 -3.975 -19.902 1.00 95.75 174 SER A CA 1
ATOM 1449 C C . SER A 1 174 ? 2.814 -4.223 -20.343 1.00 95.75 174 SER A C 1
ATOM 1451 O O . SER A 1 174 ? 3.621 -3.296 -20.401 1.00 95.75 174 SER A O 1
ATOM 1453 N N . PHE A 1 175 ? 3.127 -5.468 -20.673 1.00 95.06 175 PHE A N 1
ATOM 1454 C CA . PHE A 1 175 ? 4.411 -5.857 -21.240 1.00 95.06 175 PHE A CA 1
ATOM 1455 C C . PHE A 1 175 ? 4.193 -6.497 -22.600 1.00 95.06 175 PHE A C 1
ATOM 1457 O O . PHE A 1 175 ? 3.482 -7.493 -22.698 1.00 95.06 175 PHE A O 1
ATOM 1464 N N . ALA A 1 176 ? 4.773 -5.895 -23.631 1.00 93.31 176 ALA A N 1
ATOM 1465 C CA . ALA A 1 176 ? 4.705 -6.361 -25.002 1.00 93.31 176 ALA A CA 1
ATOM 1466 C C . ALA A 1 176 ? 6.011 -7.063 -25.372 1.00 93.31 176 ALA A C 1
ATOM 1468 O O . ALA A 1 176 ? 7.090 -6.470 -25.307 1.00 93.31 176 ALA A O 1
ATOM 1469 N N . VAL A 1 177 ? 5.914 -8.326 -25.771 1.00 91.19 177 VAL A N 1
ATOM 1470 C CA . VAL A 1 177 ? 7.035 -9.099 -26.302 1.00 91.19 177 VAL A CA 1
ATOM 1471 C C . VAL A 1 177 ? 6.879 -9.186 -27.812 1.00 91.19 177 VAL A C 1
ATOM 1473 O O . VAL A 1 177 ? 5.848 -9.629 -28.315 1.00 91.19 177 VAL A O 1
ATOM 1476 N N . MET A 1 178 ? 7.921 -8.782 -28.536 1.00 80.50 178 MET A N 1
ATOM 1477 C CA . MET A 1 178 ? 7.988 -8.988 -29.979 1.00 80.50 178 MET A CA 1
ATOM 1478 C C . MET A 1 178 ? 8.366 -10.444 -30.255 1.00 80.50 178 MET A C 1
ATOM 1480 O O . MET A 1 178 ? 9.522 -10.832 -30.078 1.00 80.50 178 MET A O 1
ATOM 1484 N N . GLY A 1 179 ? 7.386 -11.249 -30.660 1.00 68.81 179 GLY A N 1
ATOM 1485 C CA . GLY A 1 179 ? 7.622 -12.565 -31.243 1.00 68.81 179 GLY A CA 1
ATOM 1486 C C . GLY A 1 179 ? 8.089 -12.465 -32.697 1.00 68.81 179 GLY A C 1
ATOM 1487 O O . GLY A 1 179 ? 8.192 -11.383 -33.273 1.00 68.81 179 GLY A O 1
ATOM 1488 N N . THR A 1 180 ? 8.362 -13.616 -33.311 1.00 59.72 180 THR A N 1
ATOM 1489 C CA . THR A 1 180 ? 8.767 -13.701 -34.724 1.00 59.72 180 THR A CA 1
ATOM 1490 C C . THR A 1 180 ? 7.649 -13.308 -35.694 1.00 59.72 180 THR A C 1
ATOM 1492 O O . THR A 1 180 ? 7.948 -12.868 -36.799 1.00 59.72 180 THR A O 1
ATOM 1495 N N . GLU A 1 181 ? 6.381 -13.442 -35.287 1.00 63.53 181 GLU A N 1
ATOM 1496 C CA . GLU A 1 181 ? 5.206 -13.167 -36.135 1.00 63.53 181 GLU A CA 1
ATOM 1497 C C . GLU A 1 181 ? 4.069 -12.417 -35.410 1.00 63.53 181 GLU A C 1
ATOM 1499 O O . GLU A 1 181 ? 3.274 -11.739 -36.059 1.00 63.53 181 GLU A O 1
ATOM 1504 N N . THR A 1 182 ? 3.994 -12.485 -34.076 1.00 75.94 182 THR A N 1
ATOM 1505 C CA . THR A 1 182 ? 2.938 -11.855 -33.264 1.00 75.94 182 THR A CA 1
ATOM 1506 C C . THR A 1 182 ? 3.515 -11.056 -32.097 1.00 75.94 182 THR A C 1
ATOM 1508 O O . THR A 1 182 ? 4.585 -11.370 -31.574 1.00 75.94 182 THR A O 1
ATOM 1511 N N . MET A 1 183 ? 2.800 -10.004 -31.690 1.00 83.88 183 MET A N 1
ATOM 1512 C CA . MET A 1 183 ? 3.106 -9.231 -30.485 1.00 83.88 183 MET A CA 1
ATOM 1513 C C . MET A 1 183 ? 2.245 -9.750 -29.335 1.00 83.88 183 MET A C 1
ATOM 1515 O O . MET A 1 183 ? 1.032 -9.532 -29.324 1.00 83.88 183 MET A O 1
ATOM 1519 N N . ASP A 1 184 ? 2.872 -10.419 -28.371 1.00 89.31 184 ASP A N 1
ATOM 1520 C CA . ASP A 1 184 ? 2.182 -10.908 -27.180 1.00 89.31 184 ASP A CA 1
ATOM 1521 C C . ASP A 1 184 ? 2.151 -9.803 -26.126 1.00 89.31 184 ASP A C 1
ATOM 1523 O O . ASP A 1 184 ? 3.194 -9.243 -25.775 1.00 89.31 184 ASP A O 1
ATOM 1527 N N . VAL A 1 185 ? 0.961 -9.481 -25.617 1.00 92.69 185 VAL A N 1
ATOM 1528 C CA . VAL A 1 185 ? 0.765 -8.407 -24.637 1.00 92.69 185 VAL A CA 1
ATOM 1529 C C . VAL A 1 185 ? 0.206 -8.973 -23.345 1.00 92.69 185 VAL A C 1
ATOM 1531 O O . VAL A 1 185 ? -0.886 -9.531 -23.319 1.00 92.69 185 VAL A O 1
ATOM 1534 N N . TYR A 1 186 ? 0.936 -8.754 -22.258 1.00 93.19 186 TYR A N 1
ATOM 1535 C CA . TYR A 1 186 ? 0.590 -9.243 -20.932 1.00 93.19 186 TYR A CA 1
ATOM 1536 C C . TYR A 1 186 ? 0.180 -8.086 -20.024 1.00 93.19 186 TYR A C 1
ATOM 1538 O O . TYR A 1 186 ? 0.913 -7.104 -19.900 1.00 93.19 186 TYR A O 1
ATOM 1546 N N . GLU A 1 187 ? -0.964 -8.202 -19.350 1.00 95.00 187 GLU A N 1
ATOM 1547 C CA . GLU A 1 187 ? -1.381 -7.224 -18.340 1.00 95.00 187 GLU A CA 1
ATOM 1548 C C . GLU A 1 187 ? -0.495 -7.300 -17.092 1.00 95.00 187 GLU A C 1
ATOM 1550 O O . GLU A 1 187 ? -0.296 -8.372 -16.509 1.00 95.00 187 GLU A O 1
ATOM 1555 N N . LEU A 1 188 ? -0.027 -6.135 -16.644 1.00 94.62 188 LEU A N 1
ATOM 1556 C CA . LEU A 1 188 ? 0.803 -5.975 -15.461 1.00 94.62 188 LEU A CA 1
ATOM 1557 C C . LEU A 1 188 ? 0.153 -5.054 -14.428 1.00 94.62 188 LEU A C 1
ATOM 1559 O O . LEU A 1 188 ? -0.475 -4.044 -14.744 1.00 94.62 188 LEU A O 1
ATOM 1563 N N . GLN A 1 189 ? 0.420 -5.347 -13.163 1.00 93.81 189 GLN A N 1
ATOM 1564 C CA . GLN A 1 189 ? 0.246 -4.417 -12.056 1.00 93.81 189 GLN A CA 1
ATOM 1565 C C . GLN A 1 189 ? 1.605 -4.231 -11.386 1.00 93.81 189 GLN A C 1
ATOM 1567 O O . GLN A 1 189 ? 2.050 -5.100 -10.636 1.00 93.81 189 GLN A O 1
ATOM 1572 N N . VAL A 1 190 ? 2.276 -3.117 -11.670 1.00 92.19 190 VAL A N 1
ATOM 1573 C CA . VAL A 1 190 ? 3.555 -2.775 -11.042 1.00 92.19 190 VAL A CA 1
ATOM 1574 C C . VAL A 1 190 ? 3.298 -2.427 -9.582 1.00 92.19 190 VAL A C 1
ATOM 1576 O O . VAL A 1 190 ? 2.427 -1.603 -9.284 1.00 92.19 190 VAL A O 1
ATOM 1579 N N . ILE A 1 191 ? 4.033 -3.098 -8.698 1.00 88.62 191 ILE A N 1
ATOM 1580 C CA . ILE A 1 191 ? 3.902 -2.990 -7.239 1.00 88.62 191 ILE A CA 1
ATOM 1581 C C . ILE A 1 191 ? 5.127 -2.380 -6.563 1.00 88.62 191 ILE A C 1
ATOM 1583 O O . ILE A 1 191 ? 5.052 -1.919 -5.427 1.00 88.62 191 ILE A O 1
ATOM 1587 N N . GLU A 1 192 ? 6.259 -2.388 -7.258 1.00 87.00 192 GLU A N 1
ATOM 1588 C CA . GLU A 1 192 ? 7.541 -1.940 -6.736 1.00 87.00 192 GLU A CA 1
ATOM 1589 C C . GLU A 1 192 ? 8.389 -1.404 -7.887 1.00 87.00 192 GLU A C 1
ATOM 1591 O O . GLU A 1 192 ? 8.407 -2.025 -8.951 1.00 87.00 192 GLU A O 1
ATOM 1596 N N . LEU A 1 193 ? 9.110 -0.300 -7.688 1.00 87.44 193 LEU A N 1
ATOM 1597 C CA . LEU A 1 193 ? 10.057 0.224 -8.677 1.00 87.44 193 LEU A CA 1
ATOM 1598 C C . LEU A 1 193 ? 11.372 0.683 -8.047 1.00 87.44 193 LEU A C 1
ATOM 1600 O O . LEU A 1 193 ? 11.423 1.007 -6.859 1.00 87.44 193 LEU A O 1
ATOM 1604 N N . SER A 1 194 ? 12.415 0.714 -8.873 1.00 84.19 194 SER A N 1
ATOM 1605 C CA . SER A 1 194 ? 13.721 1.317 -8.611 1.00 84.19 194 SER A CA 1
ATOM 1606 C C . SER A 1 194 ? 14.301 1.910 -9.905 1.00 84.19 194 SER A C 1
ATOM 1608 O O . SER A 1 194 ? 13.686 1.825 -10.970 1.00 84.19 194 SER A O 1
ATOM 1610 N N . ASP A 1 195 ? 15.505 2.482 -9.832 1.00 81.75 195 ASP A N 1
ATOM 1611 C CA . ASP A 1 195 ? 16.227 2.981 -11.013 1.00 81.75 195 ASP A CA 1
ATOM 1612 C C . ASP A 1 195 ? 16.510 1.896 -12.061 1.00 81.75 195 ASP A C 1
ATOM 1614 O O . ASP A 1 195 ? 16.496 2.167 -13.261 1.00 81.75 195 ASP A O 1
ATOM 1618 N N . GLU A 1 196 ? 16.756 0.664 -11.610 1.00 85.81 196 GLU A N 1
ATOM 1619 C CA . GLU A 1 196 ? 17.239 -0.439 -12.452 1.00 85.81 196 GLU A CA 1
ATOM 1620 C C . GLU A 1 196 ? 16.155 -1.451 -12.832 1.00 85.81 196 GLU A C 1
ATOM 1622 O O . GLU A 1 196 ? 16.418 -2.395 -13.581 1.00 85.81 196 GLU A O 1
ATOM 1627 N N . GLY A 1 197 ? 14.947 -1.333 -12.287 1.00 90.50 197 GLY A N 1
ATOM 1628 C CA . GLY A 1 197 ? 13.979 -2.413 -12.391 1.00 90.50 197 GLY A CA 1
ATOM 1629 C C . GLY A 1 197 ? 12.645 -2.143 -11.727 1.00 90.50 197 GLY A C 1
ATOM 1630 O O . GLY A 1 197 ? 12.417 -1.116 -11.091 1.00 90.50 197 GLY A O 1
ATOM 1631 N N . PHE A 1 198 ? 11.758 -3.121 -11.856 1.00 92.69 198 PHE A N 1
ATOM 1632 C CA . PHE A 1 198 ? 10.476 -3.124 -11.166 1.00 92.69 198 PHE A CA 1
ATOM 1633 C C . PHE A 1 198 ? 9.984 -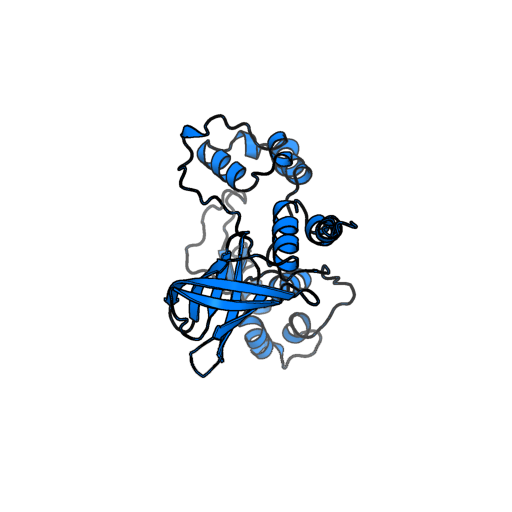4.538 -10.875 1.00 92.69 198 PHE A C 1
ATOM 1635 O O . PHE A 1 198 ? 10.453 -5.521 -11.450 1.00 92.69 198 PHE A O 1
ATOM 1642 N N . LEU A 1 199 ? 9.025 -4.635 -9.961 1.00 92.38 199 LEU A N 1
ATOM 1643 C CA . LEU A 1 199 ? 8.298 -5.858 -9.651 1.00 92.38 199 LEU A CA 1
ATOM 1644 C C . LEU A 1 199 ? 6.841 -5.671 -10.068 1.00 92.38 199 LEU A C 1
ATOM 1646 O O . LEU A 1 199 ? 6.227 -4.650 -9.747 1.00 92.38 199 LEU A O 1
ATOM 1650 N N . ALA A 1 200 ? 6.274 -6.657 -10.755 1.00 93.56 200 ALA A N 1
ATOM 1651 C CA . ALA A 1 200 ? 4.881 -6.612 -11.171 1.00 93.56 200 ALA A CA 1
ATOM 1652 C C . ALA A 1 200 ? 4.150 -7.930 -10.919 1.00 93.56 200 ALA A C 1
ATOM 1654 O O . ALA A 1 200 ? 4.721 -9.021 -11.011 1.00 93.56 200 ALA A O 1
ATOM 1655 N N . HIS A 1 201 ? 2.856 -7.808 -10.638 1.00 92.88 201 HIS A N 1
ATOM 1656 C CA . HIS A 1 201 ? 1.923 -8.915 -10.729 1.00 92.88 201 HIS A CA 1
ATOM 1657 C C . HIS A 1 201 ? 1.453 -9.104 -12.167 1.00 92.88 201 HIS A C 1
ATOM 1659 O O . HIS A 1 201 ? 1.098 -8.132 -12.832 1.00 92.88 201 HIS A O 1
ATOM 1665 N N . ALA A 1 202 ? 1.373 -10.359 -12.599 1.00 92.94 202 ALA A N 1
ATOM 1666 C CA . ALA A 1 202 ? 0.725 -10.757 -13.844 1.00 92.94 202 ALA A CA 1
ATOM 1667 C C . ALA A 1 202 ? -0.224 -11.932 -13.574 1.00 92.94 202 ALA A C 1
ATOM 1669 O O . ALA A 1 202 ? 0.051 -12.787 -12.727 1.00 92.94 202 ALA A O 1
ATOM 1670 N N . LYS A 1 203 ? -1.370 -11.965 -14.259 1.00 89.44 203 LYS A N 1
ATOM 1671 C CA . LYS A 1 203 ? -2.292 -13.119 -14.224 1.00 89.44 203 LYS A CA 1
ATOM 1672 C C . LYS A 1 203 ? -1.743 -14.277 -15.050 1.00 89.44 203 LYS A C 1
ATOM 1674 O O . LYS A 1 203 ? -1.802 -15.436 -14.641 1.00 89.44 203 LYS A O 1
ATOM 1679 N N . GLU A 1 204 ? -1.2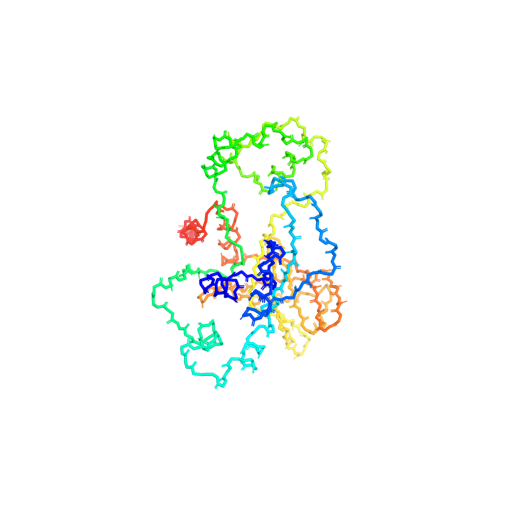09 -13.933 -16.212 1.00 89.00 204 GLU A N 1
ATOM 1680 C CA . GLU A 1 204 ? -0.663 -14.873 -17.174 1.00 89.00 204 GLU A CA 1
ATOM 1681 C C . GLU A 1 204 ? 0.824 -15.123 -16.912 1.00 89.00 204 GLU A C 1
ATOM 1683 O O . GLU A 1 204 ? 1.525 -14.244 -16.396 1.00 89.00 204 GLU A O 1
ATOM 1688 N N . PRO A 1 205 ? 1.315 -16.338 -17.208 1.00 88.69 205 PRO A N 1
ATOM 1689 C CA . PRO A 1 205 ? 2.718 -16.651 -17.031 1.00 88.69 205 PRO A CA 1
ATOM 1690 C C . PRO A 1 205 ? 3.576 -15.879 -18.034 1.00 88.69 205 PRO A C 1
ATOM 1692 O O . PRO A 1 205 ? 3.405 -16.023 -19.239 1.00 88.69 205 PRO A O 1
ATOM 1695 N N . LEU A 1 206 ? 4.534 -15.105 -17.524 1.00 90.06 206 LEU A N 1
ATOM 1696 C CA . LEU A 1 206 ? 5.491 -14.386 -18.361 1.00 90.06 206 LEU A CA 1
ATOM 1697 C C . LEU A 1 206 ? 6.701 -15.253 -18.727 1.00 90.06 206 LEU A C 1
ATOM 1699 O O . LEU A 1 206 ? 7.207 -15.984 -17.863 1.00 90.06 206 LEU A O 1
ATOM 1703 N N . PRO A 1 207 ? 7.220 -15.132 -19.961 1.00 88.75 207 PRO A N 1
ATOM 1704 C CA . PRO A 1 207 ? 8.454 -15.794 -20.354 1.00 88.75 207 PRO A CA 1
ATOM 1705 C C . PRO A 1 207 ? 9.663 -15.142 -19.661 1.00 88.75 207 PRO A C 1
ATOM 1707 O O . PRO A 1 207 ? 9.805 -13.920 -19.635 1.00 88.75 207 PRO A O 1
ATOM 1710 N N . ILE A 1 208 ? 10.538 -15.963 -19.074 1.00 91.44 208 ILE A N 1
ATOM 1711 C CA . ILE A 1 208 ? 11.735 -15.505 -18.347 1.00 91.44 208 ILE A CA 1
ATOM 1712 C C . ILE A 1 208 ? 12.888 -15.283 -19.334 1.00 91.44 208 ILE A C 1
ATOM 1714 O O . ILE A 1 208 ? 13.024 -16.015 -20.310 1.00 91.44 208 ILE A O 1
ATOM 1718 N N . ASN A 1 209 ? 13.741 -14.299 -19.046 1.00 90.88 209 ASN A N 1
ATOM 1719 C CA . ASN A 1 209 ? 14.876 -13.849 -19.857 1.00 90.88 209 ASN A CA 1
ATOM 1720 C C . ASN A 1 209 ? 14.480 -13.322 -21.240 1.00 90.88 209 ASN A C 1
ATOM 1722 O O . ASN A 1 209 ? 15.292 -13.316 -22.162 1.00 90.88 209 ASN A O 1
ATOM 1726 N N . VAL A 1 210 ? 13.240 -12.853 -21.369 1.00 90.44 210 VAL A N 1
ATOM 1727 C CA . VAL A 1 210 ? 12.733 -12.235 -22.590 1.00 90.44 210 VAL A CA 1
ATOM 1728 C C . VAL A 1 210 ? 12.684 -10.726 -22.423 1.00 90.44 210 VAL A C 1
ATOM 1730 O O . VAL A 1 210 ? 12.230 -10.211 -21.397 1.00 90.44 210 VAL A O 1
ATOM 1733 N N . GLN A 1 211 ? 13.182 -10.038 -23.446 1.00 92.88 211 GLN A N 1
ATOM 1734 C CA . GLN A 1 211 ? 13.134 -8.592 -23.567 1.00 92.88 211 GLN A CA 1
ATOM 1735 C C . GLN A 1 211 ? 11.839 -8.169 -24.261 1.00 92.88 211 GLN A C 1
ATOM 1737 O O . GLN A 1 211 ? 11.405 -8.787 -25.232 1.00 92.88 211 GLN A O 1
ATOM 1742 N N . GLY A 1 212 ? 11.254 -7.081 -23.782 1.00 92.62 212 GLY A N 1
ATOM 1743 C CA . GLY A 1 212 ? 10.062 -6.479 -24.357 1.00 92.62 212 GLY A CA 1
ATOM 1744 C C . GLY A 1 212 ? 9.943 -5.008 -23.985 1.00 92.62 212 GLY A C 1
ATOM 1745 O O . GLY A 1 212 ? 10.846 -4.427 -23.374 1.00 92.62 212 GLY A O 1
ATOM 1746 N N . GLU A 1 213 ? 8.819 -4.412 -24.354 1.00 94.94 213 GLU A N 1
ATOM 1747 C CA . GLU A 1 213 ? 8.462 -3.039 -24.015 1.00 94.94 213 GLU A CA 1
ATOM 1748 C C . GLU A 1 213 ? 7.417 -3.034 -22.896 1.00 94.94 213 GLU A C 1
ATOM 1750 O O . GLU A 1 213 ? 6.355 -3.648 -22.999 1.00 94.94 213 GLU A O 1
ATOM 1755 N N . ALA A 1 214 ? 7.734 -2.367 -21.791 1.00 95.38 214 ALA A N 1
ATOM 1756 C CA . ALA A 1 214 ? 6.836 -2.161 -20.670 1.00 95.38 214 ALA A CA 1
ATOM 1757 C C . ALA A 1 214 ? 6.170 -0.788 -20.798 1.00 95.38 214 ALA A C 1
ATOM 1759 O O . ALA A 1 214 ? 6.844 0.242 -20.784 1.00 95.38 214 ALA A O 1
ATOM 1760 N N . HIS A 1 215 ? 4.842 -0.779 -20.863 1.00 95.88 215 HIS A N 1
ATOM 1761 C CA . HIS A 1 215 ? 4.026 0.426 -20.797 1.00 95.88 215 HIS A CA 1
ATOM 1762 C C . HIS A 1 215 ? 3.420 0.519 -19.405 1.00 95.88 215 HIS A C 1
ATOM 1764 O O . HIS A 1 215 ? 2.592 -0.308 -19.031 1.00 95.88 215 HIS A O 1
ATOM 1770 N N . VAL A 1 216 ? 3.806 1.522 -18.624 1.00 95.50 216 VAL A N 1
ATOM 1771 C CA . VAL A 1 216 ? 3.342 1.677 -17.242 1.00 95.50 216 VAL A CA 1
ATOM 1772 C C . VAL A 1 216 ? 2.665 3.026 -17.081 1.00 95.50 216 VAL A C 1
ATOM 1774 O O . VAL A 1 216 ? 3.236 4.075 -17.378 1.00 95.50 216 VAL A O 1
ATOM 1777 N N . ARG A 1 217 ? 1.430 3.023 -16.582 1.00 94.44 217 ARG A N 1
ATOM 1778 C CA . ARG A 1 217 ? 0.727 4.250 -16.217 1.00 94.44 217 ARG A CA 1
ATOM 1779 C C . ARG A 1 217 ? 1.099 4.622 -14.785 1.00 94.44 217 ARG A C 1
ATOM 1781 O O . ARG A 1 217 ? 0.569 4.048 -13.837 1.00 94.44 217 ARG A O 1
ATOM 1788 N N . LEU A 1 218 ? 2.015 5.577 -14.662 1.00 89.62 218 LEU A N 1
ATOM 1789 C CA . LEU A 1 218 ? 2.565 6.046 -13.391 1.00 89.62 218 LEU A CA 1
ATOM 1790 C C . LEU A 1 218 ? 1.594 6.952 -12.621 1.00 89.62 218 LEU A C 1
ATOM 1792 O O . LEU A 1 218 ? 1.688 7.047 -11.403 1.00 89.62 218 LEU A O 1
ATOM 1796 N N . GLY A 1 219 ? 0.656 7.593 -13.320 1.00 87.06 219 GLY A N 1
ATOM 1797 C CA . GLY A 1 219 ? -0.337 8.503 -12.752 1.00 87.06 219 GLY A CA 1
ATOM 1798 C C . GLY A 1 219 ? -1.514 8.738 -13.698 1.00 87.06 219 GLY A C 1
ATOM 1799 O O . GLY A 1 219 ? -1.646 8.071 -14.726 1.00 87.06 219 GLY A O 1
ATOM 1800 N N . SER A 1 220 ? -2.384 9.699 -13.383 1.00 83.38 220 SER A N 1
ATOM 1801 C CA . SER A 1 220 ? -3.541 10.026 -14.237 1.00 83.38 220 SER A CA 1
ATOM 1802 C C . SER A 1 220 ? -3.117 10.546 -15.618 1.00 83.38 220 SER A C 1
ATOM 1804 O O . SER A 1 220 ? -3.708 10.166 -16.632 1.00 83.38 220 SER A O 1
ATOM 1806 N N . THR A 1 221 ? -2.056 11.352 -15.659 1.00 83.75 221 THR A N 1
ATOM 1807 C CA . THR A 1 221 ? -1.476 11.941 -16.876 1.00 83.75 221 THR A CA 1
ATOM 1808 C C . THR A 1 221 ? -0.074 11.421 -17.194 1.00 83.75 221 THR A C 1
ATOM 1810 O O . THR A 1 221 ? 0.440 11.693 -18.274 1.00 83.75 221 THR A O 1
ATOM 1813 N N . GLU A 1 222 ? 0.538 10.658 -16.287 1.00 88.00 222 GLU A N 1
ATOM 1814 C CA . GLU A 1 222 ? 1.928 10.207 -16.393 1.00 88.00 222 GLU A CA 1
ATOM 1815 C C . GLU A 1 222 ? 2.012 8.774 -16.923 1.00 88.00 222 GLU A C 1
ATOM 1817 O O . GLU A 1 222 ? 1.384 7.847 -16.394 1.00 88.00 222 GLU A O 1
ATOM 1822 N N . ARG A 1 223 ? 2.810 8.582 -17.975 1.00 92.62 223 ARG A N 1
ATOM 1823 C CA . ARG A 1 223 ? 3.045 7.284 -18.618 1.00 92.62 223 ARG A CA 1
ATOM 1824 C C . ARG A 1 223 ? 4.532 7.095 -18.864 1.00 92.62 223 ARG A C 1
ATOM 1826 O O . ARG A 1 223 ? 5.215 8.041 -19.251 1.00 92.62 223 ARG A O 1
ATOM 1833 N N . SER A 1 224 ? 4.992 5.871 -18.655 1.00 93.88 224 SER A N 1
ATOM 1834 C CA . SER A 1 224 ? 6.344 5.437 -18.966 1.00 93.88 224 SER A CA 1
ATOM 1835 C C . SER A 1 224 ? 6.311 4.314 -19.994 1.00 93.88 224 SER A C 1
ATOM 1837 O O . SER A 1 224 ? 5.446 3.436 -19.926 1.00 93.88 224 SER A O 1
ATOM 1839 N N . ILE A 1 225 ? 7.223 4.378 -20.960 1.00 94.38 225 ILE A N 1
ATOM 1840 C CA . ILE A 1 225 ? 7.448 3.357 -21.980 1.00 94.38 225 ILE A CA 1
ATOM 1841 C C . ILE A 1 225 ? 8.940 3.038 -21.966 1.00 94.38 225 ILE A C 1
ATOM 1843 O O . ILE A 1 225 ? 9.769 3.877 -22.314 1.00 94.38 225 ILE A O 1
ATOM 1847 N N . THR A 1 226 ? 9.290 1.834 -21.524 1.00 93.69 226 THR A N 1
ATOM 1848 C CA . THR A 1 226 ? 10.686 1.433 -21.309 1.00 93.69 226 THR A CA 1
ATOM 1849 C C . THR A 1 226 ? 10.929 0.004 -21.768 1.00 93.69 226 THR A C 1
ATOM 1851 O O . THR A 1 226 ? 10.055 -0.857 -21.676 1.00 93.69 226 THR A O 1
ATOM 1854 N N . LYS A 1 227 ? 12.141 -0.271 -22.251 1.00 93.75 227 LYS A N 1
ATOM 1855 C CA . LYS A 1 227 ? 12.568 -1.633 -22.568 1.00 93.75 227 LYS A CA 1
ATOM 1856 C C . LYS A 1 227 ? 12.989 -2.345 -21.291 1.00 93.75 227 LYS A C 1
ATOM 1858 O O . LYS A 1 227 ? 13.845 -1.856 -20.553 1.00 93.75 227 LYS A O 1
ATOM 1863 N N . ALA A 1 228 ? 12.427 -3.525 -21.068 1.00 94.81 228 ALA A N 1
ATOM 1864 C CA . ALA A 1 228 ? 12.670 -4.310 -19.870 1.00 94.81 228 ALA A CA 1
ATOM 1865 C C . ALA A 1 228 ? 12.834 -5.796 -20.192 1.00 94.81 228 ALA A C 1
ATOM 1867 O O . ALA A 1 228 ? 12.275 -6.304 -21.163 1.00 94.81 228 ALA A O 1
ATOM 1868 N N . THR A 1 229 ? 13.573 -6.494 -19.336 1.00 94.75 229 THR A N 1
ATOM 1869 C CA . THR A 1 229 ? 13.769 -7.943 -19.408 1.00 94.75 229 THR A CA 1
ATOM 1870 C C . THR A 1 229 ? 13.199 -8.600 -18.164 1.00 94.75 229 THR A C 1
ATOM 1872 O O . THR A 1 229 ? 13.522 -8.197 -17.044 1.00 94.75 229 THR A O 1
ATOM 1875 N N . VAL A 1 230 ? 12.390 -9.643 -18.342 1.00 94.12 230 VAL A N 1
ATOM 1876 C CA . VAL A 1 230 ? 11.895 -10.464 -17.227 1.00 94.12 230 VAL A CA 1
ATOM 1877 C C . VAL A 1 230 ? 13.063 -11.280 -16.672 1.00 94.12 230 VAL A C 1
ATOM 1879 O O . VAL A 1 230 ? 13.570 -12.162 -17.352 1.00 94.12 230 VAL A O 1
ATOM 1882 N N . ILE A 1 231 ? 13.505 -11.016 -15.445 1.00 93.12 231 ILE A N 1
ATOM 1883 C CA . ILE A 1 231 ? 14.687 -11.682 -14.858 1.00 93.12 231 ILE A CA 1
ATOM 1884 C C . ILE A 1 231 ? 14.327 -12.914 -14.028 1.00 93.12 231 ILE A C 1
ATOM 1886 O O . ILE A 1 231 ? 15.080 -13.882 -13.976 1.00 93.12 231 ILE A O 1
ATOM 1890 N N . HIS A 1 232 ? 13.179 -12.892 -13.356 1.00 89.50 232 HIS A N 1
ATOM 1891 C CA . HIS A 1 232 ? 12.705 -14.016 -12.559 1.00 89.50 232 HIS A CA 1
ATOM 1892 C C . HIS A 1 232 ? 11.200 -13.913 -12.329 1.00 89.50 232 HIS A C 1
ATOM 1894 O O . HIS A 1 232 ? 10.638 -12.821 -12.269 1.00 89.50 232 HIS A O 1
ATOM 1900 N N . GLY A 1 233 ? 10.552 -15.051 -12.108 1.00 86.25 233 GLY A N 1
ATOM 1901 C CA . GLY A 1 233 ? 9.132 -15.120 -11.789 1.00 86.25 233 GLY A CA 1
ATOM 1902 C C . GLY A 1 233 ? 8.855 -16.186 -10.747 1.00 86.25 233 GLY A C 1
ATOM 1903 O O . GLY A 1 233 ? 9.447 -17.263 -10.780 1.00 86.25 233 GLY A O 1
ATOM 1904 N N . LYS A 1 234 ? 7.948 -15.897 -9.818 1.00 84.06 234 LYS A N 1
ATOM 1905 C CA . LYS A 1 234 ? 7.359 -16.903 -8.932 1.00 84.06 234 LYS A CA 1
ATOM 1906 C C . LYS A 1 234 ? 5.854 -16.836 -9.070 1.00 84.06 234 LYS A C 1
ATOM 1908 O O . LYS A 1 234 ? 5.261 -15.780 -8.866 1.00 84.06 234 LYS A O 1
ATOM 1913 N N . ARG A 1 235 ? 5.235 -17.969 -9.386 1.00 79.81 235 ARG A N 1
ATOM 1914 C CA . ARG A 1 235 ? 3.780 -18.081 -9.418 1.00 79.81 235 ARG A CA 1
ATOM 1915 C C . ARG A 1 235 ? 3.278 -18.633 -8.095 1.00 79.81 235 ARG A C 1
ATOM 1917 O O . ARG A 1 235 ? 3.807 -19.632 -7.611 1.00 79.81 235 ARG A O 1
ATOM 1924 N N . LYS A 1 236 ? 2.273 -17.975 -7.524 1.00 68.94 236 LYS A N 1
ATOM 1925 C CA . LYS A 1 236 ? 1.540 -18.476 -6.366 1.00 68.94 236 LYS A CA 1
ATOM 1926 C C . LYS A 1 236 ? 0.055 -18.317 -6.674 1.00 68.94 236 LYS A C 1
ATOM 1928 O O . LYS A 1 236 ? -0.434 -17.203 -6.821 1.00 68.94 236 LYS A O 1
ATOM 1933 N N . ASP A 1 237 ? -0.633 -19.439 -6.837 1.00 70.56 237 ASP A N 1
ATOM 1934 C CA . ASP A 1 237 ? -2.060 -19.482 -7.162 1.00 70.56 237 ASP A CA 1
ATOM 1935 C C . ASP A 1 237 ? -2.400 -18.789 -8.509 1.00 70.56 237 ASP A C 1
ATOM 1937 O O . ASP A 1 237 ? -1.788 -19.080 -9.547 1.00 70.56 237 ASP A O 1
ATOM 1941 N N . SER A 1 238 ? -3.392 -17.887 -8.515 1.00 72.00 238 SER A N 1
ATOM 1942 C CA . SER A 1 238 ? -3.940 -17.214 -9.705 1.00 72.00 238 SER A CA 1
ATOM 1943 C C . SER A 1 238 ? -3.099 -16.045 -10.233 1.00 72.00 238 SER A C 1
ATOM 1945 O O . SER A 1 238 ? -3.423 -15.508 -11.290 1.00 72.00 238 SER A O 1
ATOM 1947 N N . HIS A 1 239 ? -2.030 -15.652 -9.533 1.00 78.12 239 HIS A N 1
ATOM 1948 C CA . HIS A 1 239 ? -1.154 -14.550 -9.934 1.00 78.12 239 HIS A CA 1
ATOM 1949 C C . HIS A 1 239 ? 0.326 -14.923 -9.787 1.00 78.12 239 HIS A C 1
ATOM 1951 O O . HIS A 1 239 ? 0.738 -15.641 -8.875 1.00 78.12 239 HIS A O 1
ATOM 1957 N N . GLY A 1 240 ? 1.159 -14.420 -10.693 1.00 86.44 240 GLY A N 1
ATOM 1958 C CA . GLY A 1 240 ? 2.610 -14.473 -10.565 1.00 86.44 240 GLY A CA 1
ATOM 1959 C C . GLY A 1 240 ? 3.192 -13.128 -10.161 1.00 86.44 240 GLY A C 1
ATOM 1960 O O . GLY A 1 240 ? 2.627 -12.082 -10.464 1.00 86.44 240 GLY A O 1
ATOM 1961 N N . ILE A 1 241 ? 4.314 -13.174 -9.448 1.00 91.12 241 ILE A N 1
ATOM 1962 C CA . ILE A 1 241 ? 5.167 -12.029 -9.138 1.00 91.12 241 ILE A CA 1
ATOM 1963 C C . ILE A 1 241 ? 6.416 -12.149 -10.005 1.00 91.12 241 ILE A C 1
ATOM 1965 O O . ILE A 1 241 ? 7.141 -13.145 -9.909 1.00 91.12 241 ILE A O 1
ATOM 1969 N N . TYR A 1 242 ? 6.680 -11.127 -10.811 1.00 93.56 242 TYR A N 1
ATOM 1970 C CA . TYR A 1 242 ? 7.770 -11.107 -11.778 1.00 93.56 242 TYR A CA 1
ATOM 1971 C C . TYR A 1 242 ? 8.660 -9.892 -11.570 1.00 93.56 242 TYR A C 1
ATOM 1973 O O . TYR A 1 242 ? 8.172 -8.773 -11.423 1.00 93.56 242 TYR A O 1
ATOM 1981 N N . GLY A 1 243 ? 9.969 -10.136 -11.534 1.00 93.00 243 GLY A N 1
ATOM 1982 C CA . GLY A 1 243 ? 10.989 -9.098 -11.512 1.00 93.00 243 GLY A CA 1
ATOM 1983 C C . GLY A 1 243 ? 11.403 -8.745 -12.929 1.00 93.00 243 GLY A C 1
ATOM 1984 O O . GLY A 1 243 ? 11.625 -9.635 -13.754 1.00 93.00 243 GLY A O 1
ATOM 1985 N N . PHE A 1 244 ? 11.542 -7.452 -13.178 1.00 95.00 244 PHE A N 1
ATOM 1986 C CA . PHE A 1 244 ? 11.979 -6.878 -14.436 1.00 95.00 244 PHE A CA 1
ATOM 1987 C C . PHE A 1 244 ? 13.238 -6.056 -14.204 1.00 95.00 244 PHE A C 1
ATOM 1989 O O . PHE A 1 244 ? 13.319 -5.295 -13.239 1.00 95.00 244 PHE A O 1
ATOM 1996 N N . LYS A 1 245 ? 14.205 -6.193 -15.108 1.00 94.19 245 LYS A N 1
ATOM 1997 C CA . LYS A 1 245 ? 15.362 -5.307 -15.200 1.00 94.19 245 LYS A CA 1
ATOM 1998 C C . LYS A 1 245 ? 15.146 -4.341 -16.355 1.00 94.19 245 LYS A C 1
ATOM 2000 O O . LYS A 1 245 ? 14.858 -4.784 -17.466 1.00 94.19 245 LYS A O 1
ATOM 2005 N N . LEU A 1 246 ? 15.280 -3.049 -16.092 1.00 92.44 246 LEU A N 1
ATOM 2006 C CA . LEU A 1 246 ? 15.227 -2.021 -17.122 1.00 92.44 246 LEU A CA 1
ATOM 2007 C C . LEU A 1 246 ? 16.530 -2.015 -17.914 1.00 92.44 246 LEU A C 1
ATOM 2009 O O . LEU A 1 246 ? 17.617 -2.187 -17.362 1.00 92.44 246 LEU A O 1
ATOM 2013 N N . ILE A 1 247 ? 16.401 -1.830 -19.221 1.00 89.25 247 ILE A N 1
ATOM 2014 C CA . ILE A 1 247 ? 17.540 -1.625 -20.118 1.00 89.25 247 ILE A CA 1
ATOM 2015 C C . ILE A 1 247 ? 17.841 -0.133 -20.203 1.00 89.25 247 ILE A C 1
ATOM 2017 O O . ILE A 1 247 ? 18.995 0.268 -20.098 1.00 89.25 247 ILE A O 1
ATOM 2021 N N . GLU A 1 248 ? 16.796 0.682 -20.347 1.00 85.25 248 GLU A N 1
ATOM 2022 C CA . GLU A 1 248 ? 16.903 2.136 -20.368 1.00 85.25 248 GLU A CA 1
ATOM 2023 C C . GLU A 1 248 ? 15.650 2.770 -19.760 1.00 85.25 248 GLU A C 1
ATOM 2025 O O . GLU A 1 248 ? 14.530 2.516 -20.210 1.00 85.25 248 GLU A O 1
ATOM 2030 N N . SER A 1 249 ? 15.840 3.604 -18.741 1.00 87.69 249 SER A N 1
ATOM 2031 C CA . SER A 1 249 ? 14.751 4.284 -18.039 1.00 87.69 249 SER A CA 1
ATOM 2032 C C . SER A 1 249 ? 14.389 5.591 -18.745 1.00 87.69 249 SER A C 1
ATOM 2034 O O . SER A 1 249 ? 15.222 6.493 -18.897 1.00 87.69 249 SER A O 1
ATOM 2036 N N . ASP A 1 250 ? 13.125 5.722 -19.144 1.00 90.06 250 ASP A N 1
ATOM 2037 C CA . ASP A 1 250 ? 12.633 6.942 -19.777 1.00 90.06 250 ASP A CA 1
ATOM 2038 C C . ASP A 1 250 ? 12.554 8.122 -18.788 1.00 90.06 250 ASP A C 1
ATOM 2040 O O . ASP A 1 250 ? 12.828 8.006 -17.587 1.00 90.06 250 ASP A O 1
ATOM 2044 N N . LEU A 1 251 ? 12.240 9.314 -19.302 1.00 88.06 251 LEU A N 1
ATOM 2045 C CA . LEU A 1 251 ? 12.204 10.524 -18.480 1.00 88.06 251 LEU A CA 1
ATOM 2046 C C . LEU A 1 251 ? 11.111 10.458 -17.403 1.00 88.06 251 LEU A C 1
ATOM 2048 O O . LEU A 1 251 ? 11.344 10.906 -16.282 1.00 88.06 251 LEU A O 1
ATOM 2052 N N . SER A 1 252 ? 9.939 9.909 -17.729 1.00 88.75 252 SER A N 1
ATOM 2053 C CA . SER A 1 252 ? 8.821 9.767 -16.791 1.00 88.75 252 SER A CA 1
ATOM 2054 C C . SER A 1 252 ? 9.187 8.855 -15.621 1.00 88.75 252 SER A C 1
ATOM 2056 O O . SER A 1 252 ? 8.911 9.188 -14.469 1.00 88.75 252 SER A O 1
ATOM 2058 N N . TRP A 1 253 ? 9.865 7.738 -15.903 1.00 89.75 253 TRP A N 1
ATOM 2059 C CA . TRP A 1 253 ? 10.352 6.811 -14.889 1.00 89.75 253 TRP A CA 1
ATOM 2060 C C . TRP A 1 253 ? 11.366 7.476 -13.964 1.00 89.75 253 TRP A C 1
ATOM 2062 O O . TRP A 1 253 ? 11.195 7.464 -12.748 1.00 89.75 253 TRP A O 1
ATOM 2072 N N . ARG A 1 254 ? 12.388 8.126 -14.535 1.00 87.75 254 ARG A N 1
ATOM 2073 C CA . ARG A 1 254 ? 13.432 8.818 -13.762 1.00 87.75 254 ARG A CA 1
ATOM 2074 C C . ARG A 1 254 ? 12.875 9.967 -12.924 1.00 87.75 254 ARG A C 1
ATOM 2076 O O . ARG A 1 254 ? 13.323 10.162 -11.801 1.00 87.75 254 ARG A O 1
ATOM 2083 N N . LYS A 1 255 ? 11.878 10.699 -13.431 1.00 85.12 255 LYS A N 1
ATOM 2084 C CA . LYS A 1 255 ? 11.164 11.736 -12.666 1.00 85.12 255 LYS A CA 1
ATOM 2085 C C . LYS A 1 255 ? 10.455 11.158 -11.449 1.00 85.12 255 LYS A C 1
ATOM 2087 O O . LYS A 1 255 ? 10.543 11.749 -10.379 1.00 85.12 255 LYS A O 1
ATOM 2092 N N . LEU A 1 256 ? 9.770 10.026 -11.607 1.00 84.50 256 LEU A N 1
ATOM 2093 C CA . LEU A 1 256 ? 9.104 9.356 -10.495 1.00 84.50 256 LEU A CA 1
ATOM 2094 C C . LEU A 1 256 ? 10.114 8.823 -9.476 1.00 84.50 256 LEU A C 1
ATOM 2096 O O . LEU A 1 256 ? 9.971 9.108 -8.292 1.00 84.50 256 LEU A O 1
ATOM 2100 N N . VAL A 1 257 ? 11.134 8.082 -9.921 1.00 83.44 257 VAL A N 1
ATOM 2101 C CA . VAL A 1 257 ? 12.159 7.547 -9.011 1.00 83.44 257 VAL A CA 1
ATOM 2102 C C . VAL A 1 257 ? 12.857 8.685 -8.271 1.00 83.44 257 VAL A C 1
ATOM 2104 O O . VAL A 1 257 ? 12.953 8.633 -7.051 1.00 83.44 257 VAL A O 1
ATOM 2107 N N . GLY A 1 258 ? 13.252 9.743 -8.981 1.00 77.56 258 GLY A N 1
ATOM 2108 C CA . GLY A 1 258 ? 13.878 10.919 -8.384 1.00 77.56 258 GLY A CA 1
ATOM 2109 C C . GLY A 1 258 ? 12.977 11.601 -7.356 1.00 77.56 258 GLY A C 1
ATOM 2110 O O . GLY A 1 258 ? 13.426 11.861 -6.248 1.00 77.56 258 GLY A O 1
ATOM 2111 N N . ALA A 1 259 ? 11.694 11.812 -7.674 1.00 76.38 259 ALA A N 1
ATOM 2112 C CA . ALA A 1 259 ? 10.729 12.393 -6.739 1.00 76.38 259 ALA A CA 1
ATOM 2113 C C . ALA A 1 259 ? 10.534 11.533 -5.480 1.00 76.38 259 ALA A C 1
ATOM 2115 O O . ALA A 1 259 ? 10.370 12.065 -4.388 1.00 76.38 259 ALA A O 1
ATOM 2116 N N . LEU A 1 260 ? 10.580 10.207 -5.617 1.00 75.31 260 LEU A N 1
ATOM 2117 C CA . LEU A 1 260 ? 10.488 9.273 -4.497 1.00 75.31 260 LEU A CA 1
ATOM 2118 C C . LEU A 1 260 ? 11.786 9.194 -3.674 1.00 75.31 260 LEU A C 1
ATOM 2120 O O . LEU A 1 260 ? 11.728 8.962 -2.469 1.00 75.31 260 LEU A O 1
ATOM 2124 N N . GLN A 1 261 ? 12.945 9.387 -4.308 1.00 71.25 261 GLN A N 1
ATOM 2125 C CA . GLN A 1 261 ? 14.261 9.426 -3.658 1.00 71.25 261 GLN A CA 1
ATOM 2126 C C . GLN A 1 261 ? 14.495 10.714 -2.881 1.00 71.25 261 GLN A C 1
ATOM 2128 O O . GLN A 1 261 ? 15.013 10.665 -1.770 1.00 71.25 261 GLN A O 1
ATOM 2133 N N . SER A 1 262 ? 14.112 11.855 -3.449 1.00 63.97 262 SER A N 1
ATOM 2134 C CA . SER A 1 262 ? 14.270 13.159 -2.807 1.00 63.97 262 SER A CA 1
ATOM 2135 C C . SER A 1 262 ? 13.106 13.521 -1.886 1.00 63.97 262 SER A C 1
ATOM 2137 O O . SER A 1 262 ? 13.215 14.467 -1.116 1.00 63.97 262 SER A O 1
ATOM 2139 N N . GLY A 1 263 ? 11.958 12.855 -2.030 1.00 57.91 263 GLY A N 1
ATOM 2140 C CA . GLY A 1 263 ? 10.734 13.224 -1.336 1.00 57.91 263 GLY A CA 1
ATOM 2141 C C . GLY A 1 263 ? 10.771 12.848 0.140 1.00 57.91 263 GLY A C 1
ATOM 2142 O O . GLY A 1 263 ? 10.468 11.709 0.494 1.00 57.91 263 GLY A O 1
ATOM 2143 N N . ALA A 1 264 ? 11.093 13.813 1.004 1.00 52.09 264 ALA A N 1
ATOM 2144 C CA . ALA A 1 264 ? 10.913 13.690 2.449 1.00 52.09 264 ALA A CA 1
ATOM 2145 C C . ALA A 1 264 ? 9.429 13.817 2.848 1.00 52.09 264 ALA A C 1
ATOM 2147 O O . ALA A 1 264 ? 9.027 13.297 3.890 1.00 52.09 264 ALA A O 1
ATOM 2148 N N . THR A 1 265 ? 8.612 14.465 2.006 1.00 51.53 265 THR A N 1
ATOM 2149 C CA . THR A 1 265 ? 7.173 14.690 2.208 1.00 51.53 265 THR A CA 1
ATOM 2150 C C . THR A 1 265 ? 6.339 14.425 0.947 1.00 51.53 265 THR A C 1
ATOM 2152 O O . THR A 1 265 ? 6.855 14.348 -0.167 1.00 51.53 265 THR A O 1
ATOM 2155 N N . HIS A 1 266 ? 5.014 14.306 1.105 1.00 50.53 266 HIS A N 1
ATOM 2156 C CA . HIS A 1 266 ? 4.060 14.233 -0.016 1.00 50.53 266 HIS A CA 1
ATOM 2157 C C . HIS A 1 266 ? 4.179 15.435 -0.971 1.00 50.53 266 HIS A C 1
ATOM 2159 O O . HIS A 1 266 ? 4.089 15.268 -2.185 1.00 50.53 266 HIS A O 1
ATOM 2165 N N . GLU A 1 267 ? 4.387 16.644 -0.437 1.00 49.41 267 GLU A N 1
ATOM 2166 C CA . GLU A 1 267 ? 4.512 17.864 -1.247 1.00 49.41 267 GLU A CA 1
ATOM 2167 C C . GLU A 1 267 ? 5.757 17.826 -2.137 1.00 49.41 267 GLU A C 1
ATOM 2169 O O . GLU A 1 267 ? 5.708 18.258 -3.289 1.00 49.41 267 GLU A O 1
ATOM 2174 N N . ASP A 1 268 ? 6.849 17.232 -1.656 1.00 55.22 268 ASP A N 1
ATOM 2175 C CA . ASP A 1 268 ? 8.072 17.073 -2.440 1.00 55.22 268 ASP A CA 1
ATOM 2176 C C . ASP A 1 268 ? 7.862 16.121 -3.622 1.00 55.22 268 ASP A C 1
ATOM 2178 O O . ASP A 1 268 ? 8.317 16.397 -4.729 1.00 55.22 268 ASP A O 1
ATOM 2182 N N . VAL A 1 269 ? 7.116 15.027 -3.435 1.00 54.28 269 VAL A N 1
ATOM 2183 C CA . VAL A 1 269 ? 6.841 14.066 -4.518 1.00 54.28 269 VAL A CA 1
ATOM 2184 C C . VAL A 1 269 ? 6.024 14.711 -5.649 1.00 54.28 269 VAL A C 1
ATOM 2186 O O . VAL A 1 269 ? 6.248 14.412 -6.828 1.00 54.28 269 VAL A O 1
ATOM 2189 N N . ASP A 1 270 ? 5.118 15.633 -5.319 1.00 52.72 270 ASP A N 1
ATOM 2190 C CA . ASP A 1 270 ? 4.342 16.384 -6.310 1.00 52.72 270 ASP A CA 1
ATOM 2191 C C . ASP A 1 270 ? 5.157 17.524 -6.966 1.00 52.72 270 ASP A C 1
ATOM 2193 O O . ASP A 1 270 ? 5.012 17.764 -8.175 1.00 52.72 270 ASP A O 1
ATOM 2197 N N . ASN A 1 271 ? 6.055 18.181 -6.217 1.00 51.09 271 ASN A N 1
ATOM 2198 C CA . ASN A 1 271 ? 6.820 19.357 -6.661 1.00 51.09 271 ASN A CA 1
ATOM 2199 C C . ASN A 1 271 ? 8.146 19.026 -7.386 1.00 51.09 271 ASN A C 1
ATOM 2201 O O . ASN A 1 271 ? 8.494 19.689 -8.367 1.00 51.09 271 ASN A O 1
ATOM 2205 N N . VAL A 1 272 ? 8.887 17.989 -6.971 1.00 45.34 272 VAL A N 1
ATOM 2206 C CA . VAL A 1 272 ? 10.266 17.702 -7.435 1.00 45.34 272 VAL A CA 1
ATOM 2207 C C . VAL A 1 272 ? 10.355 17.439 -8.941 1.00 45.34 272 VAL A C 1
ATOM 2209 O O . VAL A 1 272 ? 11.332 17.814 -9.591 1.00 45.34 272 VAL A O 1
ATOM 2212 N N . ALA A 1 273 ? 9.327 16.862 -9.563 1.00 42.53 273 ALA A N 1
ATOM 2213 C CA . ALA A 1 273 ? 9.366 16.563 -10.997 1.00 42.53 273 ALA A CA 1
ATOM 2214 C C . ALA A 1 273 ? 9.289 17.810 -11.915 1.00 42.53 273 ALA A C 1
ATOM 2216 O O . ALA A 1 273 ? 9.357 17.662 -13.141 1.00 42.53 273 ALA A O 1
ATOM 2217 N N . GLN A 1 274 ? 9.166 19.023 -11.355 1.00 40.38 274 GLN A N 1
ATOM 2218 C CA . GLN A 1 274 ? 9.350 20.287 -12.083 1.00 40.38 274 GLN A CA 1
ATOM 2219 C C . GLN A 1 274 ? 10.826 20.719 -12.199 1.00 40.38 274 GLN A C 1
ATOM 2221 O O . GLN A 1 274 ? 11.136 21.562 -13.036 1.00 40.38 274 GLN A O 1
ATOM 2226 N N . LEU A 1 275 ? 11.739 20.135 -11.412 1.00 35.22 275 LEU A N 1
ATOM 2227 C CA . LEU A 1 275 ? 13.114 20.629 -11.245 1.00 35.22 275 LEU A CA 1
ATOM 2228 C C . LEU A 1 275 ? 14.188 19.876 -12.047 1.00 35.22 275 LEU A C 1
ATOM 2230 O O . LEU A 1 275 ? 15.344 20.293 -12.032 1.00 35.22 275 LEU A O 1
ATOM 2234 N N . LEU A 1 276 ? 13.855 18.802 -12.775 1.00 35.34 276 LEU A N 1
ATOM 2235 C CA . LEU A 1 276 ? 14.837 18.164 -13.661 1.00 35.34 276 LEU A CA 1
ATOM 2236 C C . LEU A 1 276 ? 14.973 18.971 -14.965 1.00 35.34 276 LEU A C 1
ATOM 2238 O O . LEU A 1 276 ? 13.995 19.048 -15.719 1.00 35.34 276 LEU A O 1
ATOM 2242 N N . PRO A 1 277 ? 16.153 19.552 -15.267 1.00 33.06 277 PRO A N 1
ATOM 2243 C CA . PRO A 1 277 ? 16.356 20.279 -16.508 1.00 33.06 277 PRO A CA 1
ATOM 2244 C C . PRO A 1 277 ? 16.185 19.328 -17.694 1.00 33.06 277 PRO A C 1
ATOM 2246 O O . PRO A 1 277 ? 16.737 18.226 -17.731 1.00 33.06 277 PRO A O 1
ATOM 2249 N N . VAL A 1 278 ? 15.407 19.771 -18.681 1.00 33.59 278 VAL A N 1
ATOM 2250 C CA . VAL A 1 278 ? 15.414 19.184 -20.022 1.00 33.59 278 VAL A CA 1
ATOM 2251 C C . VAL A 1 278 ? 16.865 19.239 -20.512 1.00 33.59 278 VAL A C 1
ATOM 2253 O O . VAL A 1 278 ? 17.450 20.323 -20.454 1.00 33.59 278 VAL A O 1
ATOM 2256 N N . PRO A 1 279 ? 17.483 18.133 -20.969 1.00 30.69 279 PRO A N 1
ATOM 2257 C CA . PRO A 1 279 ? 18.781 18.229 -21.613 1.00 30.69 279 PRO A CA 1
ATOM 2258 C C . PRO A 1 279 ? 18.609 19.119 -22.844 1.00 30.69 279 PRO A C 1
ATOM 2260 O O . PRO A 1 279 ? 17.945 18.751 -23.814 1.00 30.69 279 PRO A O 1
ATOM 2263 N N . VAL A 1 280 ? 19.152 20.333 -22.765 1.00 30.97 280 VAL A N 1
ATOM 2264 C CA . VAL A 1 280 ? 19.260 21.229 -23.909 1.00 30.97 280 VAL A CA 1
ATOM 2265 C C . VAL A 1 280 ? 20.174 20.519 -24.894 1.00 30.97 280 VAL A C 1
ATOM 2267 O O . VAL A 1 280 ? 21.360 20.330 -24.634 1.00 30.97 280 VAL A O 1
ATOM 2270 N N . ASN A 1 281 ? 19.590 20.073 -26.002 1.00 29.73 281 ASN A N 1
ATOM 2271 C CA . ASN A 1 281 ? 20.322 19.550 -27.141 1.00 29.73 281 ASN A CA 1
ATOM 2272 C C . ASN A 1 281 ? 21.203 20.690 -27.669 1.00 29.73 281 ASN A C 1
ATOM 2274 O O . ASN A 1 281 ? 20.720 21.585 -28.363 1.00 29.73 281 ASN A O 1
ATOM 2278 N N . ILE A 1 282 ? 22.483 20.693 -27.303 1.00 33.91 282 ILE A N 1
ATOM 2279 C CA . ILE A 1 282 ? 23.475 21.537 -27.963 1.00 33.91 282 ILE A CA 1
ATOM 2280 C C . ILE A 1 282 ? 23.754 20.862 -29.304 1.00 33.91 282 ILE A C 1
ATOM 2282 O O . ILE A 1 282 ? 24.531 19.913 -29.393 1.00 33.91 282 ILE A O 1
ATOM 2286 N N . ALA A 1 283 ? 23.061 21.319 -30.344 1.00 30.19 283 ALA A N 1
ATOM 2287 C CA . ALA A 1 283 ? 23.448 21.028 -31.714 1.00 30.19 283 ALA A CA 1
ATOM 2288 C C . ALA A 1 283 ? 24.801 21.708 -32.002 1.00 30.19 283 ALA A C 1
ATOM 2290 O O . ALA A 1 283 ? 24.957 22.887 -31.671 1.00 30.19 283 ALA A O 1
ATOM 2291 N N . PRO A 1 284 ? 25.771 21.021 -32.628 1.00 31.81 284 PRO A N 1
ATOM 2292 C CA . PRO A 1 284 ? 26.944 21.686 -33.165 1.00 31.81 284 PRO A CA 1
ATOM 2293 C C . PRO A 1 284 ? 26.539 22.362 -34.480 1.00 31.81 284 PRO A C 1
ATOM 2295 O O . PRO A 1 284 ? 26.078 21.700 -35.411 1.00 31.81 284 PRO A O 1
ATOM 2298 N N . LEU A 1 285 ? 26.689 23.682 -34.551 1.00 35.56 285 LEU A N 1
ATOM 2299 C CA . LEU A 1 285 ? 26.759 24.383 -35.829 1.00 35.56 285 LEU A CA 1
ATOM 2300 C C . LEU A 1 285 ? 28.234 24.572 -36.188 1.00 35.56 285 LEU A C 1
ATOM 2302 O O . LEU A 1 285 ? 29.053 24.884 -35.325 1.00 35.56 285 LEU A O 1
ATOM 2306 N N . GLN A 1 286 ? 28.483 24.254 -37.456 1.00 36.31 286 GLN A N 1
ATOM 2307 C CA . GLN A 1 286 ? 29.735 24.105 -38.198 1.00 36.31 286 GLN A CA 1
ATOM 2308 C C . GLN A 1 286 ? 30.748 25.236 -38.028 1.00 36.31 286 GLN A C 1
ATOM 2310 O O . GLN A 1 286 ? 30.321 26.407 -37.919 1.00 36.31 286 GLN A O 1
#

pLDDT: mean 80.04, std 17.39, range [29.73, 97.69]

Secondary structure (DSSP, 8-state):
-HHHHHHHHHTS--SEEEEEE-GGGHHHHHHHH--EE-SS--EEEEGGGTTEEEEEEEEETTTHHHHHHHHHTTS-GGG-HHIIIIIPPPTT-PPPP-SB-BS------HHHHHIIIIIS--HHHH--HHHHHHHHHHS-SGGGGGTSPP---GGGS-S-S-SS--EEEEEEEEEEEE-SS-EEEEEEEEEEE-SSEEEEEESSPPPTT-EEEEEEE-BSS-EEEEEEEEEEEEEETTEEEEEEEEEE--HHHHHHHHHHHH-SSHHHHHHGGG-SPP----PPP-

Sequence (286 aa):
MKFMYEYCTNFFDTRHLVIAVNPNRIDMYESLLLFKRLTENSVENYDFANGAPAIGASLDLHVAPENLKAVYGKKASHKNLYLYFVRMKLLNILMPGRRYFTTNDPVMTPELLDYFFNQRTQIFQHLKKREKGLLHSIYNHPEYQQVLPPYISESDLPIRQRMHQRYSLKCPGSFAVMGTETMDVYELQVIELSDEGFLAHAKEPLPINVQGEAHVRLGSTERSITKATVIHGKRKDSHGIYGFKLIESDLSWRKLVGALQSGATHEDVDNVAQLLPVPVNIAPLQ

Radius of gyration: 23.5 Å; chains: 1; bounding box: 64×44×70 Å

Foldseek 3Di:
DLLVLCCCVPAAVDQKDKDKDQPVCVVVCCVQVVWAWDPDDFPCAPVVVVRGTITMTMDGSVCSLVVLCVPAVPPDPVSRVSCVRPPDDDPVNDDDDAQFQFNDWLPCFLVNLQCVCVNVHVPQVVDDLVRLVVVCVVVVDPRNCVRHDDHDDPPPPPPPPDPWDKTFGFWWKWWWADDPPDIDIWTWTWGIDTPFWTKTKTQDDDDAQGKTWMWIDGGPPFIWIFIWGFHDWDDDPRIIITIITTPDGDLSRCLQNVQVVPDSGSVSSVPVSVPDDDPDPPDDDD